Protein AF-A0AAD9RTM9-F1 (afdb_monomer)

pLDDT: mean 71.75, std 17.84, range [44.44, 97.25]

Sequence (217 aa):
MSTKNDDDEDGKDNDDGDGKDDVVEDDKNDNNLEDKTNDDEEDKNHEVEDDKHDDEVDVVEEAQKVDENENFVYNDMLARALVQLFPREERTLIHMWLEKLRKASVDNTEKLSNRNNYMWLLLSVLQNGSLVEPFDEAPPIDELPPICDIMPAQMIEEMIASPDRNLSHLDATSSDANVMDLKEPSSIGMPPRKFLDHQPRPVNGISCYFSVFSRPT

Radius of gyration: 30.75 Å; Cα contacts (8 Å, |Δi|>4): 76; chains: 1; bounding box: 88×83×69 Å

Foldseek 3Di:
DDDDDDDDDDDDDDDDDDDDDDDDDDDDDDDDDDDDDDDDDDDDDDDDDDDPDDPPPVVVVVVVLVVLVVLLVVLLVVLVVLLVLADPVLSVLSVLLSVLLVPQDSPDPQSSVQSSLVSLVSVVCSLVRHDDPPSVDHQDPDRHPRPCVRDPPVVSCVSVVPPPVSCPVVVVVPPDDDDDDDPDPPPPPDDPVCDVVPDDDDPDDDDDDDDDDDDDD

InterPro domains:
  IPR027831 Domain of unknown function DUF4485 [PF14846] (69-147)

Structure (mmCIF, N/CA/C/O backbone):
data_AF-A0AAD9RTM9-F1
#
_entry.id   AF-A0AAD9RTM9-F1
#
loop_
_atom_site.group_PDB
_atom_site.id
_atom_site.type_symbol
_atom_site.label_atom_id
_atom_site.label_alt_id
_atom_site.label_comp_id
_atom_site.label_asym_id
_atom_site.label_entity_id
_atom_site.label_seq_id
_atom_site.pdbx_PDB_ins_code
_atom_site.Cartn_x
_atom_site.Cartn_y
_atom_site.Cartn_z
_atom_site.occupancy
_atom_site.B_iso_or_equiv
_atom_site.auth_seq_id
_atom_site.auth_comp_id
_atom_site.auth_asym_id
_atom_site.auth_atom_id
_atom_site.pdbx_PDB_model_num
ATOM 1 N N . MET A 1 1 ? -46.049 17.295 22.511 1.00 52.72 1 MET A N 1
ATOM 2 C CA . MET A 1 1 ? -44.778 18.021 22.702 1.00 52.72 1 MET A CA 1
ATOM 3 C C . MET A 1 1 ? -44.028 17.843 21.383 1.00 52.72 1 MET A C 1
ATOM 5 O O . MET A 1 1 ? -43.468 16.779 21.196 1.00 52.72 1 MET A O 1
ATOM 9 N N . SER A 1 2 ? -44.276 18.612 20.311 1.00 52.97 2 SER A N 1
ATOM 10 C CA . SER A 1 2 ? -43.940 20.041 20.088 1.00 52.97 2 SER A CA 1
ATOM 11 C C . SER A 1 2 ? -42.581 20.358 20.703 1.00 52.97 2 SER A C 1
ATOM 13 O O . SER A 1 2 ? -42.487 20.312 21.922 1.00 52.97 2 SER A O 1
ATOM 15 N N . THR A 1 3 ? -41.524 20.554 19.914 1.00 57.03 3 THR A N 1
ATOM 16 C CA . THR A 1 3 ? -41.284 21.807 19.174 1.00 57.03 3 THR A CA 1
ATOM 17 C C . THR A 1 3 ? -40.648 21.623 17.786 1.00 57.03 3 THR A C 1
ATOM 19 O O . THR A 1 3 ? -39.674 20.895 17.626 1.00 57.03 3 THR A O 1
ATOM 22 N N . LYS A 1 4 ? -41.221 22.345 16.813 1.00 58.62 4 LYS A N 1
ATOM 23 C CA . LYS A 1 4 ? -40.599 22.834 15.574 1.00 58.62 4 LYS A CA 1
ATOM 24 C C . LYS A 1 4 ? -39.542 23.888 15.908 1.00 58.62 4 LYS A C 1
ATOM 26 O O . LYS A 1 4 ? -39.814 24.683 16.802 1.00 58.62 4 LYS A O 1
ATOM 31 N N . ASN A 1 5 ? -38.461 23.937 15.135 1.00 60.84 5 ASN A N 1
ATOM 32 C CA . ASN A 1 5 ? -37.704 25.159 14.870 1.00 60.84 5 ASN A CA 1
ATOM 33 C C . ASN A 1 5 ? -37.587 25.278 13.345 1.00 60.84 5 ASN A C 1
ATOM 35 O O . ASN A 1 5 ? -36.926 24.453 12.715 1.00 60.84 5 ASN A O 1
ATOM 39 N N . ASP A 1 6 ? -38.331 26.237 12.807 1.00 67.62 6 ASP A N 1
ATOM 40 C CA . ASP A 1 6 ? -38.118 26.876 11.509 1.00 67.62 6 ASP A CA 1
ATOM 41 C C . ASP A 1 6 ? -37.221 28.123 11.754 1.00 67.62 6 ASP A C 1
ATOM 43 O O . ASP A 1 6 ? -36.935 28.432 12.916 1.00 67.62 6 ASP A O 1
ATOM 47 N N . ASP A 1 7 ? -36.845 28.819 10.674 1.00 62.53 7 ASP A N 1
ATOM 48 C CA . ASP A 1 7 ? -36.171 30.136 10.590 1.00 62.53 7 ASP A CA 1
ATOM 49 C C . ASP A 1 7 ? -34.632 30.086 10.496 1.00 62.53 7 ASP A C 1
ATOM 51 O O . ASP A 1 7 ? -33.967 29.397 11.267 1.00 62.53 7 ASP A O 1
ATOM 55 N N . ASP A 1 8 ? -33.941 30.871 9.673 1.00 57.91 8 ASP A N 1
ATOM 56 C CA . ASP A 1 8 ? -34.162 31.583 8.401 1.00 57.91 8 ASP A CA 1
ATOM 57 C C . ASP A 1 8 ? -32.796 32.263 8.097 1.00 57.91 8 ASP A C 1
ATOM 59 O O . ASP A 1 8 ? -31.881 32.219 8.922 1.00 57.91 8 ASP A O 1
ATOM 63 N N . GLU A 1 9 ? -32.709 32.944 6.953 1.00 55.41 9 GLU A N 1
ATOM 64 C CA . GLU A 1 9 ? -31.755 34.018 6.597 1.00 55.41 9 GLU A CA 1
ATOM 65 C C . GLU A 1 9 ? -30.513 33.688 5.736 1.00 55.41 9 GLU A C 1
ATOM 67 O O . GLU A 1 9 ? -29.520 33.105 6.166 1.00 55.41 9 GLU A O 1
ATOM 72 N N . ASP A 1 10 ? -30.627 34.189 4.495 1.00 54.25 10 ASP A N 1
ATOM 73 C CA . ASP A 1 10 ? -29.738 35.138 3.805 1.00 54.25 10 ASP A CA 1
ATOM 74 C C . ASP A 1 10 ? -28.281 34.714 3.536 1.00 54.25 10 ASP A C 1
ATOM 76 O O . ASP A 1 10 ? -27.472 34.475 4.421 1.00 54.25 10 ASP A O 1
ATOM 80 N N . GLY A 1 11 ? -27.826 34.626 2.286 1.00 50.81 11 GLY A N 1
ATOM 81 C CA . GLY A 1 11 ? -27.933 35.668 1.269 1.00 50.81 11 GLY A CA 1
ATOM 82 C C . GLY A 1 11 ? -26.616 36.447 1.223 1.00 50.81 11 GLY A C 1
ATOM 83 O O . GLY A 1 11 ? -26.346 37.249 2.114 1.00 50.81 11 GLY A O 1
ATOM 84 N N . LYS A 1 12 ? -25.793 36.210 0.192 1.00 59.91 12 LYS A N 1
ATOM 85 C CA . LYS A 1 12 ? -24.831 37.192 -0.334 1.00 59.91 12 LYS A CA 1
ATOM 86 C C . LYS A 1 12 ? -24.251 36.750 -1.674 1.00 59.91 12 LYS A C 1
ATOM 88 O O . LYS A 1 12 ? -23.447 35.827 -1.755 1.00 59.91 12 LYS A O 1
ATOM 93 N N . ASP A 1 13 ? -24.708 37.478 -2.681 1.00 60.16 13 ASP A N 1
ATOM 94 C CA . ASP A 1 13 ? -24.099 37.689 -3.985 1.00 60.16 13 ASP A CA 1
ATOM 95 C C . ASP A 1 13 ? -22.711 38.358 -3.879 1.00 60.16 13 ASP A C 1
ATOM 97 O O . ASP A 1 13 ? -22.281 38.770 -2.793 1.00 60.16 13 ASP A O 1
ATOM 101 N N . ASN A 1 14 ? -22.115 38.563 -5.060 1.00 50.91 14 ASN A N 1
ATOM 102 C CA . ASN A 1 14 ? -20.870 39.259 -5.428 1.00 50.91 14 ASN A CA 1
ATOM 103 C C . ASN A 1 14 ? -19.698 38.276 -5.649 1.00 50.91 14 ASN A C 1
ATOM 105 O O . ASN A 1 14 ? -19.463 37.393 -4.835 1.00 50.91 14 ASN A O 1
ATOM 109 N N . ASP A 1 15 ? -18.903 38.357 -6.711 1.00 58.69 15 ASP A N 1
ATOM 110 C CA . ASP A 1 15 ? -18.591 39.517 -7.542 1.00 58.69 15 ASP A CA 1
ATOM 111 C C . ASP A 1 15 ? -17.976 39.050 -8.872 1.00 58.69 15 ASP A C 1
ATOM 113 O O . ASP A 1 15 ? -17.207 38.084 -8.907 1.00 58.69 15 ASP A O 1
ATOM 117 N N . ASP A 1 16 ? -18.323 39.752 -9.946 1.00 54.06 16 ASP A N 1
ATOM 118 C CA . ASP A 1 16 ? -17.807 39.579 -11.299 1.00 54.06 16 ASP A CA 1
ATOM 119 C C . ASP A 1 16 ? -16.416 40.222 -11.412 1.00 54.06 16 ASP A C 1
ATOM 121 O O . ASP A 1 16 ? -16.264 41.438 -11.303 1.00 54.06 16 ASP A O 1
ATOM 125 N N . GLY A 1 17 ? -15.390 39.415 -11.683 1.00 53.66 17 GLY A N 1
ATOM 126 C CA . GLY A 1 17 ? -14.035 39.883 -11.980 1.00 53.66 17 GLY A CA 1
ATOM 127 C C . GLY A 1 17 ? -13.668 39.685 -13.447 1.00 53.66 17 GLY A C 1
ATOM 128 O O . GLY A 1 17 ? -12.884 38.794 -13.763 1.00 53.66 17 GLY A O 1
ATOM 129 N N . ASP A 1 18 ? -14.243 40.506 -14.330 1.00 53.16 18 ASP A N 1
ATOM 130 C CA . ASP A 1 18 ? -13.788 40.710 -15.712 1.00 53.16 18 ASP A CA 1
ATOM 131 C C . ASP A 1 18 ? -12.449 41.472 -15.685 1.00 53.16 18 ASP A C 1
ATOM 133 O O . ASP A 1 18 ? -12.344 42.556 -15.109 1.00 53.16 18 ASP A O 1
ATOM 137 N N . GLY A 1 19 ? -11.416 40.888 -16.287 1.00 54.28 19 GLY A N 1
ATOM 138 C CA . GLY A 1 19 ? -10.064 41.436 -16.355 1.00 54.28 19 GLY A CA 1
ATOM 139 C C . GLY A 1 19 ? -9.440 41.077 -17.693 1.00 54.28 19 GLY A C 1
ATOM 140 O O . GLY A 1 19 ? -8.779 40.048 -17.827 1.00 54.28 19 GLY A O 1
ATOM 141 N N . LYS A 1 20 ? -9.729 41.918 -18.683 1.00 53.28 20 LYS A N 1
ATOM 142 C CA . LYS A 1 20 ? -9.126 41.936 -20.015 1.00 53.28 20 LYS A CA 1
ATOM 143 C C . LYS A 1 20 ? -7.721 42.552 -19.987 1.00 53.28 20 LYS A C 1
ATOM 145 O O . LYS A 1 20 ? -7.331 43.154 -18.988 1.00 53.28 20 LYS A O 1
ATOM 150 N N . ASP A 1 21 ? -7.095 42.489 -21.166 1.00 46.50 21 ASP A N 1
ATOM 151 C CA . ASP A 1 21 ? -6.025 43.366 -21.665 1.00 46.50 21 ASP A CA 1
ATOM 152 C C . ASP A 1 21 ? -4.611 42.913 -21.228 1.00 46.50 21 ASP A C 1
ATOM 154 O O . ASP A 1 21 ? -4.381 42.567 -20.078 1.00 46.50 21 ASP A O 1
ATOM 158 N N . ASP A 1 22 ? -3.572 42.837 -22.060 1.00 45.81 22 ASP A N 1
ATOM 159 C CA . ASP A 1 22 ? -3.324 43.299 -23.423 1.00 45.81 22 ASP A CA 1
ATOM 160 C C . ASP A 1 22 ? -1.990 42.662 -23.902 1.00 45.81 22 ASP A C 1
ATOM 162 O O . ASP A 1 22 ? -1.126 42.338 -23.090 1.00 45.81 22 ASP A O 1
ATOM 166 N N . VAL A 1 23 ? -1.875 42.462 -25.223 1.00 51.28 23 VAL A N 1
ATOM 167 C CA . VAL A 1 23 ? -0.770 42.828 -26.154 1.00 51.28 23 VAL A CA 1
ATOM 168 C C . VAL A 1 23 ? 0.678 42.877 -25.605 1.00 51.28 23 VAL A C 1
ATOM 170 O O . VAL A 1 23 ? 0.949 43.508 -24.593 1.00 51.28 23 VAL A O 1
ATOM 173 N N . VAL A 1 24 ? 1.660 42.227 -26.254 1.00 54.75 24 VAL A N 1
ATOM 174 C CA . VAL A 1 24 ? 2.725 42.800 -27.139 1.00 54.75 24 VAL A CA 1
ATOM 175 C C . VAL A 1 24 ? 3.603 41.598 -27.567 1.00 54.75 24 VAL A C 1
ATOM 177 O O . VAL A 1 24 ? 4.018 40.827 -26.706 1.00 54.75 24 VAL A O 1
ATOM 180 N N . GLU A 1 25 ? 3.623 41.182 -28.837 1.00 49.31 25 GLU A N 1
ATOM 181 C CA . GLU A 1 25 ? 4.541 41.562 -29.941 1.00 49.31 25 GLU A CA 1
ATOM 182 C C . GLU A 1 25 ? 6.048 41.279 -29.740 1.00 49.31 25 GLU A C 1
ATOM 184 O O . GLU A 1 25 ? 6.657 41.707 -28.768 1.00 49.31 25 GLU A O 1
ATOM 189 N N . ASP A 1 26 ? 6.592 40.594 -30.759 1.00 46.88 26 ASP A N 1
ATOM 190 C CA . ASP A 1 26 ? 7.957 40.618 -31.305 1.00 46.88 26 ASP A CA 1
ATOM 191 C C . ASP A 1 26 ? 9.166 40.241 -30.421 1.00 46.88 26 ASP A C 1
ATOM 193 O O . ASP A 1 26 ? 9.499 40.900 -29.447 1.00 46.88 26 ASP A O 1
ATOM 197 N N . ASP A 1 27 ? 9.954 39.243 -30.847 1.00 54.06 27 ASP A N 1
ATOM 198 C CA . ASP A 1 27 ? 11.063 39.566 -31.752 1.00 54.06 27 ASP A CA 1
ATOM 199 C C . ASP A 1 27 ? 11.762 38.337 -32.353 1.00 54.06 27 ASP A C 1
ATOM 201 O O . ASP A 1 27 ? 11.864 37.253 -31.776 1.00 54.06 27 ASP A O 1
ATOM 205 N N . LYS A 1 28 ? 12.253 38.563 -33.566 1.00 54.88 28 LYS A N 1
ATOM 206 C CA . LYS A 1 28 ? 13.072 37.668 -34.382 1.00 54.88 28 LYS A CA 1
ATOM 207 C C . LYS A 1 28 ? 14.466 37.527 -33.770 1.00 54.88 28 LYS A C 1
ATOM 209 O O . LYS A 1 28 ? 15.017 38.513 -33.292 1.00 54.88 28 LYS A O 1
ATOM 214 N N . ASN A 1 29 ? 15.124 36.385 -33.974 1.00 49.16 29 ASN A N 1
ATOM 215 C CA . ASN A 1 29 ? 16.527 36.460 -34.380 1.00 49.16 29 ASN A CA 1
ATOM 216 C C . ASN A 1 29 ? 16.944 35.271 -35.249 1.00 49.16 29 ASN A C 1
ATOM 218 O O . ASN A 1 29 ? 16.977 34.123 -34.808 1.00 49.16 29 ASN A O 1
ATOM 222 N N . ASP A 1 30 ? 17.263 35.610 -36.493 1.00 50.16 30 ASP A N 1
ATOM 223 C CA . ASP A 1 30 ? 17.915 34.776 -37.487 1.00 50.16 30 ASP A CA 1
ATOM 224 C C . ASP A 1 30 ? 19.432 34.678 -37.227 1.00 50.16 30 ASP A C 1
ATOM 226 O O . ASP A 1 30 ? 20.042 35.583 -36.660 1.00 50.16 30 ASP A O 1
ATOM 230 N N . ASN A 1 31 ? 20.028 33.638 -37.820 1.00 44.91 31 ASN A N 1
ATOM 231 C CA . ASN A 1 31 ? 21.425 33.525 -38.260 1.00 44.91 31 ASN A CA 1
ATOM 232 C C . ASN A 1 31 ? 22.523 33.412 -37.181 1.00 44.91 31 ASN A C 1
ATOM 234 O O . ASN A 1 31 ? 22.846 34.375 -36.496 1.00 44.91 31 ASN A O 1
ATOM 238 N N . ASN A 1 32 ? 23.290 32.314 -37.213 1.00 45.88 32 ASN A N 1
ATOM 239 C CA . ASN A 1 32 ? 24.560 32.400 -37.939 1.00 45.88 32 ASN A CA 1
ATOM 240 C C . ASN A 1 32 ? 25.117 31.038 -38.385 1.00 45.88 32 ASN A C 1
ATOM 242 O O . ASN A 1 32 ? 25.071 30.037 -37.676 1.00 45.88 32 ASN A O 1
ATOM 246 N N . LEU A 1 33 ? 25.641 31.097 -39.600 1.00 57.34 33 LEU A N 1
ATOM 247 C CA . LEU A 1 33 ? 26.339 30.121 -40.419 1.00 57.34 33 LEU A CA 1
ATOM 248 C C . LEU A 1 33 ? 27.845 30.184 -40.099 1.00 57.34 33 LEU A C 1
ATOM 250 O O . LEU A 1 33 ? 28.326 31.277 -39.825 1.00 57.34 33 LEU A O 1
ATOM 254 N N . GLU A 1 34 ? 28.551 29.049 -40.163 1.00 55.03 34 GLU A N 1
ATOM 255 C CA . GLU A 1 34 ? 29.989 28.849 -40.495 1.00 55.03 34 GLU A CA 1
ATOM 256 C C . GLU A 1 34 ? 30.345 27.406 -40.065 1.00 55.03 34 GLU A C 1
ATOM 258 O O . GLU A 1 34 ? 30.411 27.098 -38.881 1.00 55.03 34 GLU A O 1
ATOM 263 N N . ASP A 1 35 ? 30.303 26.398 -40.942 1.00 49.38 35 ASP A N 1
ATOM 264 C CA . ASP A 1 35 ? 31.346 26.018 -41.914 1.00 49.38 35 ASP A CA 1
ATOM 265 C C . ASP A 1 35 ? 32.771 26.109 -41.354 1.00 49.38 35 ASP A C 1
ATOM 267 O O . ASP A 1 35 ? 33.314 27.208 -41.317 1.00 49.38 35 ASP A O 1
ATOM 271 N N . LYS A 1 36 ? 33.362 24.962 -40.969 1.00 55.28 36 LYS A N 1
ATOM 272 C CA . LYS A 1 36 ? 34.750 24.581 -41.303 1.00 55.28 36 LYS A CA 1
ATOM 273 C C . LYS A 1 36 ? 34.910 23.059 -41.321 1.00 55.28 36 LYS A C 1
ATOM 275 O O . LYS A 1 36 ? 34.844 22.387 -40.295 1.00 55.28 36 LYS A O 1
ATOM 280 N N . THR A 1 37 ? 35.157 22.573 -42.529 1.00 51.19 37 THR A N 1
ATOM 281 C CA . THR A 1 37 ? 35.935 21.388 -42.903 1.00 51.19 37 THR A CA 1
ATOM 282 C C . THR A 1 37 ? 37.110 21.090 -41.968 1.00 51.19 37 THR A C 1
ATOM 284 O O . THR A 1 37 ? 37.813 22.019 -41.572 1.00 51.19 37 THR A O 1
ATOM 287 N N . ASN A 1 38 ? 37.386 19.807 -41.734 1.00 50.06 38 ASN A N 1
ATOM 288 C CA . ASN A 1 38 ? 38.721 19.234 -41.908 1.00 50.06 38 ASN A CA 1
ATOM 289 C C . ASN A 1 38 ? 38.597 17.715 -42.052 1.00 50.06 38 ASN A C 1
ATOM 291 O O . ASN A 1 38 ? 38.157 17.019 -41.137 1.00 50.06 38 ASN A O 1
ATOM 295 N N . ASP A 1 39 ? 38.967 17.265 -43.245 1.00 48.22 39 ASP A N 1
ATOM 296 C CA . ASP A 1 39 ? 39.443 15.925 -43.539 1.00 48.22 39 ASP A CA 1
ATOM 297 C C . ASP A 1 39 ? 40.615 15.580 -42.609 1.00 48.22 39 ASP A C 1
ATOM 299 O O . ASP A 1 39 ? 41.467 16.432 -42.368 1.00 48.22 39 ASP A O 1
ATOM 303 N N . ASP A 1 40 ? 40.670 14.345 -42.115 1.00 54.91 40 ASP A N 1
ATOM 304 C CA . ASP A 1 40 ? 41.919 13.586 -42.119 1.00 54.91 40 ASP A CA 1
ATOM 305 C C . ASP A 1 40 ? 41.629 12.084 -42.018 1.00 54.91 40 ASP A C 1
ATOM 307 O O . ASP A 1 40 ? 40.758 11.609 -41.286 1.00 54.91 40 ASP A O 1
ATOM 311 N N . GLU A 1 41 ? 42.353 11.389 -42.880 1.00 49.62 41 GLU A N 1
ATOM 312 C CA . GLU A 1 41 ? 42.283 9.994 -43.272 1.00 49.62 41 GLU A CA 1
ATOM 313 C C . GLU A 1 41 ? 42.795 9.006 -42.209 1.00 49.62 41 GLU A C 1
ATOM 315 O O . GLU A 1 41 ? 43.645 9.323 -41.385 1.00 49.62 41 GLU A O 1
ATOM 320 N N . GLU A 1 42 ? 42.308 7.769 -42.364 1.00 50.00 42 GLU A N 1
ATOM 321 C CA . GLU A 1 42 ? 42.997 6.496 -42.108 1.00 50.00 42 GLU A CA 1
ATOM 322 C C . GLU A 1 42 ? 43.492 6.183 -40.681 1.00 50.00 42 GLU A C 1
ATOM 324 O O . GLU A 1 42 ? 44.542 6.630 -40.242 1.00 50.00 42 GLU A O 1
ATOM 329 N N . ASP A 1 43 ? 42.864 5.183 -40.048 1.00 49.94 43 ASP A N 1
ATOM 330 C CA . ASP A 1 43 ? 43.558 3.893 -40.000 1.00 49.94 43 ASP A CA 1
ATOM 331 C C . ASP A 1 43 ? 42.603 2.701 -39.847 1.00 49.94 43 ASP A C 1
ATOM 333 O O . ASP A 1 43 ? 41.675 2.680 -39.036 1.00 49.94 43 ASP A O 1
ATOM 337 N N . LYS A 1 44 ? 42.850 1.691 -40.680 1.00 53.09 44 LYS A N 1
ATOM 338 C CA . LYS A 1 44 ? 42.178 0.394 -40.671 1.00 53.09 44 LYS A CA 1
ATOM 339 C C . LYS A 1 44 ? 42.760 -0.438 -39.538 1.00 53.09 44 LYS A C 1
ATOM 341 O O . LYS A 1 44 ? 43.926 -0.797 -39.613 1.00 53.09 44 LYS A O 1
ATOM 346 N N . ASN A 1 45 ? 41.926 -0.892 -38.609 1.00 48.00 45 ASN A N 1
ATOM 347 C CA . ASN A 1 45 ? 42.139 -2.187 -37.970 1.00 48.00 45 ASN A CA 1
ATOM 348 C C . ASN A 1 45 ? 40.821 -2.953 -37.934 1.00 48.00 45 ASN A C 1
ATOM 350 O O . ASN A 1 45 ? 39.894 -2.654 -37.189 1.00 48.00 45 ASN A O 1
ATOM 354 N N . HIS A 1 46 ? 40.763 -3.917 -38.844 1.00 51.91 46 HIS A N 1
ATOM 355 C CA . HIS A 1 46 ? 39.780 -4.975 -38.919 1.00 51.91 46 HIS A CA 1
ATOM 356 C C . HIS A 1 46 ? 40.260 -6.098 -37.997 1.00 51.91 46 HIS A C 1
ATOM 358 O O . HIS A 1 46 ? 41.102 -6.897 -38.399 1.00 51.91 46 HIS A O 1
ATOM 364 N N . GLU A 1 47 ? 39.735 -6.140 -36.776 1.00 51.09 47 GLU A N 1
ATOM 365 C CA . GLU A 1 47 ? 39.646 -7.370 -35.991 1.00 51.09 47 GLU A CA 1
ATOM 366 C C . GLU A 1 47 ? 38.159 -7.675 -35.805 1.00 51.09 47 GLU A C 1
ATOM 368 O O . GLU A 1 47 ? 37.399 -6.912 -35.214 1.00 51.09 47 GLU A O 1
ATOM 373 N N . VAL A 1 48 ? 37.752 -8.759 -36.456 1.00 5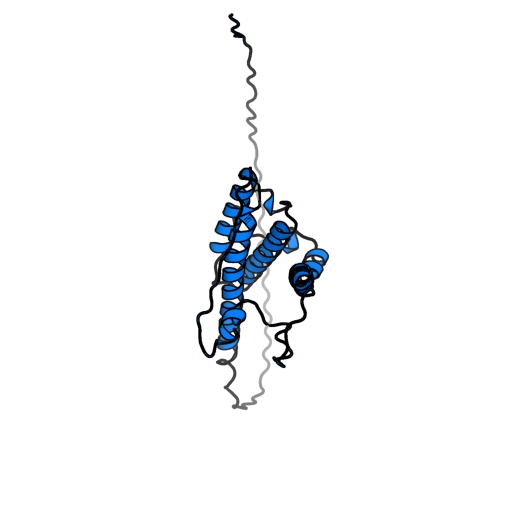3.75 48 VAL A N 1
ATOM 374 C CA . VAL A 1 48 ? 36.486 -9.464 -36.267 1.00 53.75 48 VAL A CA 1
ATOM 375 C C . VAL A 1 48 ? 36.717 -10.487 -35.153 1.00 53.75 48 VAL A C 1
ATOM 377 O O . VAL A 1 48 ? 37.835 -10.984 -35.034 1.00 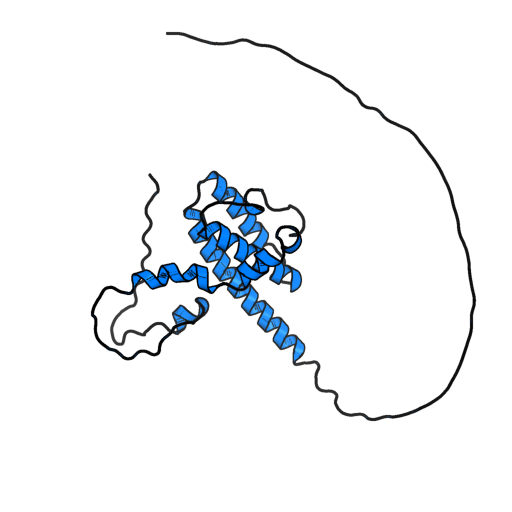53.75 48 VAL A O 1
ATOM 380 N N . GLU A 1 49 ? 35.633 -10.837 -34.450 1.00 53.06 49 GLU A N 1
ATOM 381 C CA . GLU A 1 49 ? 35.507 -11.787 -33.323 1.00 53.06 49 GLU A CA 1
ATOM 382 C C . GLU A 1 49 ? 35.675 -11.064 -31.968 1.00 53.06 49 GLU A C 1
ATOM 384 O O . GLU A 1 49 ? 36.752 -10.599 -31.631 1.00 53.06 49 GLU A O 1
ATOM 389 N N . ASP A 1 50 ? 34.621 -10.772 -31.197 1.00 46.81 50 ASP A N 1
ATOM 390 C CA . ASP A 1 50 ? 33.562 -11.672 -30.730 1.00 46.81 50 ASP A CA 1
ATOM 391 C C . ASP A 1 50 ? 32.167 -11.011 -30.716 1.00 46.81 50 ASP A C 1
ATOM 393 O O . ASP A 1 50 ? 31.888 -10.107 -29.931 1.00 46.81 50 ASP A O 1
ATOM 397 N N . ASP A 1 51 ? 31.265 -11.523 -31.555 1.00 52.72 51 ASP A N 1
ATOM 398 C CA . ASP A 1 51 ? 29.841 -11.166 -31.607 1.00 52.72 51 ASP A CA 1
ATOM 399 C C . ASP A 1 51 ? 29.022 -12.254 -30.890 1.00 52.72 51 ASP A C 1
ATOM 401 O O . ASP A 1 51 ? 28.499 -13.189 -31.501 1.00 52.72 51 ASP A O 1
ATOM 405 N N . LYS A 1 52 ? 29.035 -12.210 -29.554 1.00 55.44 52 LYS A N 1
ATOM 406 C CA . LYS A 1 52 ? 28.206 -13.047 -28.672 1.00 55.44 52 LYS A CA 1
ATOM 407 C C . LYS A 1 52 ? 28.070 -12.371 -27.311 1.00 55.44 52 LYS A C 1
ATOM 409 O O . LYS A 1 52 ? 28.745 -12.813 -26.390 1.00 55.44 52 LYS A O 1
ATOM 414 N N . HIS A 1 53 ? 27.240 -11.342 -27.146 1.00 48.34 53 HIS A N 1
ATOM 415 C CA . HIS A 1 53 ? 26.822 -10.915 -25.793 1.00 48.34 53 HIS A CA 1
ATOM 416 C C . HIS A 1 53 ? 25.443 -10.234 -25.694 1.00 48.34 53 HIS A C 1
ATOM 418 O O . HIS A 1 53 ? 25.102 -9.754 -24.618 1.00 48.34 53 HIS A O 1
ATOM 424 N N . ASP A 1 54 ? 24.613 -10.251 -26.743 1.00 49.12 54 ASP A N 1
ATOM 425 C CA . ASP A 1 54 ? 23.352 -9.487 -26.720 1.00 49.12 54 ASP A CA 1
ATOM 426 C C . ASP A 1 54 ? 22.114 -10.296 -26.279 1.00 49.12 54 ASP A C 1
ATOM 428 O O . ASP A 1 54 ? 21.112 -9.707 -25.892 1.00 49.12 54 ASP A O 1
ATOM 432 N N . ASP A 1 55 ? 22.177 -11.634 -26.235 1.00 50.62 55 ASP A N 1
ATOM 433 C CA . ASP A 1 55 ? 21.017 -12.470 -25.858 1.00 50.62 55 ASP A CA 1
ATOM 434 C C . ASP A 1 55 ? 20.866 -12.705 -24.336 1.00 50.62 55 ASP A C 1
ATOM 436 O O . ASP A 1 55 ? 19.843 -13.223 -23.888 1.00 50.62 55 ASP A O 1
ATOM 440 N N . GLU A 1 56 ? 21.868 -12.374 -23.512 1.00 51.81 56 GLU A N 1
ATOM 441 C CA . GLU A 1 56 ? 21.850 -12.698 -22.071 1.00 51.81 56 GLU A CA 1
ATOM 442 C C . GLU A 1 56 ? 21.256 -11.570 -21.205 1.00 51.81 56 GLU A C 1
ATOM 444 O O . GLU A 1 56 ? 20.749 -11.831 -20.114 1.00 51.81 56 GLU A O 1
ATOM 449 N N . VAL A 1 57 ? 21.250 -10.326 -21.694 1.00 53.72 57 VAL A N 1
ATOM 450 C CA . VAL A 1 57 ? 20.777 -9.157 -20.928 1.00 53.72 57 VAL A CA 1
ATOM 451 C C . VAL A 1 57 ? 19.244 -9.115 -20.839 1.00 53.72 57 VAL A C 1
ATOM 453 O O . VAL A 1 57 ? 18.702 -8.859 -19.763 1.00 53.72 57 VAL A O 1
ATOM 456 N N . ASP A 1 58 ? 18.541 -9.468 -21.920 1.00 56.66 58 ASP A N 1
ATOM 457 C CA . ASP A 1 58 ? 17.068 -9.457 -21.977 1.00 56.66 58 ASP A CA 1
ATOM 458 C C . ASP A 1 58 ? 16.430 -10.497 -21.036 1.00 56.66 58 ASP A C 1
ATOM 460 O O . ASP A 1 58 ? 15.383 -10.265 -20.427 1.00 56.66 58 ASP A O 1
ATOM 464 N N . VAL A 1 59 ? 17.081 -11.651 -20.858 1.00 62.41 59 VAL A N 1
ATOM 465 C CA . VAL A 1 59 ? 16.555 -12.742 -20.019 1.00 62.41 59 VAL A CA 1
ATOM 466 C C . VAL A 1 59 ? 16.604 -12.381 -18.529 1.00 62.41 59 VAL A C 1
ATOM 468 O O . VAL A 1 59 ? 15.735 -12.799 -17.759 1.00 62.41 59 VAL A O 1
ATOM 471 N N . VAL A 1 60 ? 17.603 -11.599 -18.110 1.00 61.75 60 VAL A N 1
ATOM 472 C CA . VAL A 1 60 ? 17.772 -11.192 -16.707 1.00 61.75 60 VAL A CA 1
ATOM 473 C C . VAL A 1 60 ? 16.768 -10.102 -16.323 1.00 61.75 60 VAL A C 1
ATOM 475 O O . VAL A 1 60 ? 16.197 -10.165 -15.232 1.00 61.75 60 VAL A O 1
ATOM 478 N N . GLU A 1 61 ? 16.494 -9.147 -17.216 1.00 62.81 61 GLU A N 1
ATOM 479 C CA . GLU A 1 61 ? 15.536 -8.066 -16.952 1.00 62.81 61 GLU A CA 1
ATOM 480 C C . GLU A 1 61 ? 14.090 -8.586 -16.850 1.00 62.81 61 GLU A C 1
ATOM 482 O O . GLU A 1 61 ? 13.355 -8.223 -15.928 1.00 62.81 61 GLU A O 1
ATOM 487 N N . GLU A 1 62 ? 13.690 -9.498 -17.741 1.00 61.66 62 GLU A N 1
ATOM 488 C CA . GLU A 1 62 ? 12.375 -10.153 -17.690 1.00 61.66 62 GLU A CA 1
ATOM 489 C C . GLU A 1 62 ? 12.180 -10.954 -16.392 1.00 61.66 62 GLU A C 1
ATOM 491 O O . GLU A 1 62 ? 11.139 -10.853 -15.739 1.00 61.66 62 GLU A O 1
ATOM 496 N N . ALA A 1 63 ? 13.195 -11.705 -15.953 1.00 62.78 63 ALA A N 1
ATOM 497 C CA . ALA A 1 63 ? 13.121 -12.473 -14.709 1.00 62.78 63 ALA A CA 1
ATOM 498 C C . ALA A 1 63 ? 12.983 -11.575 -13.465 1.00 62.78 63 ALA A C 1
ATOM 500 O O . ALA A 1 63 ? 12.248 -11.918 -12.534 1.00 62.78 63 ALA A O 1
ATOM 501 N N . GLN A 1 64 ? 13.648 -10.414 -13.452 1.00 65.25 64 GLN A N 1
ATOM 502 C CA . GLN A 1 64 ? 13.530 -9.447 -12.361 1.00 65.25 64 GLN A CA 1
ATOM 503 C C . GLN A 1 64 ? 12.127 -8.822 -12.304 1.00 65.25 64 GLN A C 1
ATOM 505 O O . GLN A 1 64 ? 11.534 -8.749 -11.226 1.00 65.25 64 GLN A O 1
ATOM 510 N N . LYS A 1 65 ? 11.548 -8.454 -13.457 1.00 66.56 65 LYS A N 1
ATOM 511 C CA . LYS A 1 65 ? 10.161 -7.955 -13.542 1.00 66.56 65 LYS A CA 1
ATOM 512 C C . LYS A 1 65 ? 9.151 -8.970 -13.003 1.00 66.56 65 LYS A C 1
ATOM 514 O O . LYS A 1 65 ? 8.195 -8.588 -12.323 1.00 66.56 65 LYS A O 1
ATOM 519 N N . VAL A 1 66 ? 9.362 -10.260 -13.275 1.00 71.44 66 VAL A N 1
ATOM 520 C CA . VAL A 1 66 ? 8.503 -11.341 -12.767 1.00 71.44 66 VAL A CA 1
ATOM 521 C C . VAL A 1 66 ? 8.562 -11.431 -11.237 1.00 71.44 66 VAL A C 1
ATOM 523 O O . VAL A 1 66 ? 7.504 -11.405 -10.606 1.00 71.44 66 VAL A O 1
ATOM 526 N N . ASP A 1 67 ? 9.753 -11.463 -10.626 1.00 76.31 67 ASP A N 1
ATOM 527 C CA . ASP A 1 67 ? 9.895 -11.551 -9.157 1.00 76.31 67 ASP A CA 1
ATOM 528 C C . ASP A 1 67 ? 9.314 -10.306 -8.457 1.00 76.31 67 ASP A C 1
ATOM 530 O O . ASP A 1 67 ? 8.595 -10.411 -7.459 1.00 76.31 67 ASP A O 1
ATOM 534 N N . GLU A 1 68 ? 9.534 -9.116 -9.022 1.00 77.75 68 GLU A N 1
ATOM 535 C CA . GLU A 1 68 ? 8.979 -7.863 -8.506 1.00 77.75 68 GLU A CA 1
ATOM 536 C C . GLU A 1 68 ? 7.445 -7.808 -8.598 1.00 77.75 68 GLU A C 1
ATOM 538 O O . GLU A 1 68 ? 6.781 -7.233 -7.726 1.00 77.75 68 GLU A O 1
ATOM 543 N N . ASN A 1 69 ? 6.854 -8.419 -9.626 1.00 86.62 69 ASN A N 1
ATOM 544 C CA . ASN A 1 69 ? 5.406 -8.495 -9.765 1.00 86.62 69 ASN A CA 1
ATOM 545 C C . ASN A 1 69 ? 4.776 -9.552 -8.846 1.00 86.62 69 ASN A C 1
ATOM 547 O O . ASN A 1 69 ? 3.724 -9.299 -8.259 1.00 86.62 69 ASN A O 1
ATOM 551 N N . GLU A 1 70 ? 5.414 -10.706 -8.659 1.00 85.25 70 GLU A N 1
ATOM 552 C CA . GLU A 1 70 ? 4.966 -11.701 -7.677 1.00 85.25 70 GLU A CA 1
ATOM 553 C C . GLU A 1 70 ? 4.980 -11.130 -6.256 1.00 85.25 70 GLU A C 1
ATOM 555 O O . GLU A 1 70 ? 4.019 -11.301 -5.497 1.00 85.25 70 GLU A O 1
ATOM 560 N N . ASN A 1 71 ? 6.036 -10.386 -5.915 1.00 85.75 71 ASN A N 1
ATOM 561 C CA . ASN A 1 71 ? 6.142 -9.708 -4.629 1.00 85.75 71 ASN A CA 1
ATOM 562 C C . ASN A 1 71 ? 5.011 -8.685 -4.434 1.00 85.75 71 ASN A C 1
ATOM 564 O O . ASN A 1 71 ? 4.399 -8.622 -3.367 1.00 85.75 71 ASN A O 1
ATOM 568 N N . PHE A 1 72 ? 4.672 -7.928 -5.482 1.00 91.25 72 PHE A N 1
ATOM 569 C CA . PHE A 1 72 ? 3.529 -7.017 -5.455 1.00 91.25 72 PHE A CA 1
ATOM 570 C C . PHE A 1 72 ? 2.209 -7.744 -5.179 1.00 91.25 72 PHE A C 1
ATOM 572 O O . PHE A 1 72 ? 1.444 -7.306 -4.323 1.00 91.25 72 PHE A O 1
ATOM 579 N N . VAL A 1 73 ? 1.939 -8.858 -5.867 1.00 91.25 73 VAL A N 1
ATOM 580 C CA . VAL A 1 73 ? 0.693 -9.626 -5.692 1.00 91.25 73 VAL A CA 1
ATOM 581 C C . VAL A 1 73 ? 0.568 -10.157 -4.264 1.00 91.25 73 VAL A C 1
ATOM 583 O O . VAL A 1 73 ? -0.501 -10.058 -3.657 1.00 91.25 73 VAL A O 1
ATOM 586 N N . TYR A 1 74 ? 1.660 -10.678 -3.701 1.00 90.44 74 TYR A N 1
ATOM 587 C CA . TYR A 1 74 ? 1.697 -11.103 -2.303 1.00 90.44 74 TYR A CA 1
ATOM 588 C C . TYR A 1 74 ? 1.397 -9.935 -1.347 1.00 90.44 74 TYR A C 1
ATOM 590 O O . TYR A 1 74 ? 0.551 -10.057 -0.456 1.00 90.44 74 TYR A O 1
ATOM 598 N N . ASN A 1 75 ? 2.037 -8.785 -1.564 1.00 92.19 75 ASN A N 1
ATOM 599 C CA . ASN A 1 75 ? 1.853 -7.599 -0.733 1.00 92.19 75 ASN A CA 1
ATOM 600 C C . ASN A 1 75 ? 0.442 -6.997 -0.856 1.00 92.19 75 ASN A C 1
ATOM 602 O O . ASN A 1 75 ? -0.126 -6.606 0.161 1.00 92.19 75 ASN A O 1
ATOM 606 N N . ASP A 1 76 ? -0.177 -7.001 -2.043 1.00 95.38 76 ASP A N 1
ATOM 607 C CA . ASP A 1 76 ? -1.583 -6.606 -2.241 1.00 95.38 76 ASP A CA 1
ATOM 608 C C . ASP A 1 76 ? -2.524 -7.511 -1.435 1.00 95.38 76 ASP A C 1
ATOM 610 O O . ASP A 1 76 ? -3.417 -7.029 -0.735 1.00 95.38 76 ASP A O 1
ATOM 614 N N . MET A 1 77 ? -2.305 -8.831 -1.463 1.00 93.88 77 MET A N 1
ATOM 615 C CA . MET A 1 77 ? -3.091 -9.768 -0.656 1.00 93.88 77 MET A CA 1
ATOM 616 C C . MET A 1 77 ? -2.949 -9.497 0.845 1.00 93.88 77 MET A C 1
ATOM 618 O O . MET A 1 77 ? -3.956 -9.472 1.560 1.00 93.88 77 MET A O 1
ATOM 622 N N . LEU A 1 78 ? -1.720 -9.275 1.318 1.00 92.81 78 LEU A N 1
ATOM 623 C CA . LEU A 1 78 ? -1.443 -8.956 2.716 1.00 92.81 78 LEU A CA 1
ATOM 624 C C . LEU A 1 78 ? -2.097 -7.630 3.127 1.00 92.81 78 LEU A C 1
ATOM 626 O O . LEU A 1 78 ? -2.792 -7.577 4.142 1.00 92.81 78 LEU A O 1
ATOM 630 N N . ALA A 1 79 ? -1.956 -6.585 2.311 1.00 95.94 79 ALA A N 1
ATOM 631 C CA . ALA A 1 79 ? -2.570 -5.286 2.551 1.00 95.94 79 ALA A CA 1
ATOM 632 C C . ALA A 1 79 ? -4.097 -5.408 2.655 1.00 95.94 79 ALA A C 1
ATOM 634 O O . ALA A 1 79 ? -4.692 -4.917 3.611 1.00 95.94 79 ALA A O 1
ATOM 635 N N . ARG A 1 80 ? -4.748 -6.150 1.748 1.00 95.50 80 ARG A N 1
ATOM 636 C CA . ARG A 1 80 ? -6.206 -6.385 1.791 1.00 95.50 80 ARG A CA 1
ATOM 637 C C . ARG A 1 80 ? -6.666 -7.103 3.061 1.00 95.50 80 ARG A C 1
ATOM 639 O O . ARG A 1 80 ? -7.792 -6.866 3.504 1.00 95.50 80 ARG A O 1
ATOM 646 N N . ALA A 1 81 ? -5.826 -7.959 3.643 1.00 93.94 81 ALA A N 1
ATOM 647 C CA . ALA A 1 81 ? -6.103 -8.584 4.933 1.00 93.94 81 ALA A CA 1
ATOM 648 C C . ALA A 1 81 ? -5.984 -7.572 6.088 1.00 93.94 81 ALA A C 1
ATOM 650 O O . ALA A 1 81 ? -6.882 -7.503 6.928 1.00 93.94 81 ALA A O 1
ATOM 651 N N . LEU A 1 82 ? -4.931 -6.746 6.094 1.00 92.88 82 LEU A N 1
ATOM 652 C CA . LEU A 1 82 ? -4.686 -5.728 7.125 1.00 92.88 82 LEU A CA 1
ATOM 653 C C . LEU A 1 82 ? -5.723 -4.594 7.109 1.00 92.88 82 LEU A C 1
ATOM 655 O O . LEU A 1 82 ? -6.142 -4.133 8.167 1.00 92.88 82 LEU A O 1
ATOM 659 N N . VAL A 1 83 ? -6.220 -4.201 5.932 1.00 96.19 83 VAL A N 1
ATOM 660 C CA . VAL A 1 83 ? -7.263 -3.167 5.764 1.00 96.19 83 VAL A CA 1
ATOM 661 C C . VAL A 1 83 ? -8.513 -3.451 6.599 1.00 96.19 83 VAL A C 1
ATOM 663 O O . VAL A 1 83 ? -9.189 -2.529 7.049 1.00 96.19 83 VAL A O 1
ATOM 666 N N . GLN A 1 84 ? -8.827 -4.720 6.871 1.00 93.25 84 GLN A N 1
ATOM 667 C CA . GLN A 1 84 ? -9.993 -5.077 7.686 1.00 93.25 84 GLN A CA 1
ATOM 668 C C . GLN A 1 84 ? -9.894 -4.616 9.147 1.00 93.25 84 GLN A C 1
ATOM 670 O O . GLN A 1 84 ? -10.914 -4.614 9.841 1.00 93.25 84 GLN A O 1
ATOM 675 N N . LEU A 1 85 ? -8.705 -4.216 9.602 1.00 92.81 85 LEU A N 1
ATOM 676 C CA . LEU A 1 85 ? -8.446 -3.714 10.951 1.00 92.81 85 LEU A CA 1
ATOM 677 C C . LEU A 1 85 ? -8.721 -2.207 11.097 1.00 92.81 85 LEU A C 1
ATOM 679 O O . LEU A 1 85 ? -8.852 -1.727 12.217 1.00 92.81 85 LEU A O 1
ATOM 683 N N . PHE A 1 86 ? -8.863 -1.475 9.989 1.00 94.31 86 PHE A N 1
ATOM 684 C CA . PHE A 1 86 ? -9.057 -0.021 9.978 1.00 94.31 86 PHE A CA 1
ATOM 685 C C . PHE A 1 86 ? -10.543 0.390 10.084 1.00 94.31 86 PHE A C 1
ATOM 687 O O . PHE A 1 86 ? -11.425 -0.434 9.808 1.00 94.31 86 PHE A O 1
ATOM 694 N N . PRO A 1 87 ? -10.875 1.643 10.450 1.00 95.06 87 PRO A N 1
ATOM 695 C CA . PRO A 1 87 ? -12.238 2.190 10.372 1.00 95.06 87 PRO A CA 1
ATOM 696 C C . PRO A 1 87 ? -12.795 2.214 8.940 1.00 95.06 87 PRO A C 1
ATOM 698 O O . PRO A 1 87 ? -12.048 2.188 7.964 1.00 95.06 87 PRO A O 1
ATOM 701 N N . ARG A 1 88 ? -14.125 2.246 8.778 1.00 93.31 88 ARG A N 1
ATOM 702 C CA . ARG A 1 88 ? -14.777 2.114 7.457 1.00 93.31 88 ARG A CA 1
ATOM 703 C C . ARG A 1 88 ? -14.423 3.266 6.511 1.00 93.31 88 ARG A C 1
ATOM 705 O O . ARG A 1 88 ? -14.331 3.064 5.299 1.00 93.31 88 ARG A O 1
ATOM 712 N N . GLU A 1 89 ? -14.250 4.449 7.073 1.00 93.00 89 GLU A N 1
ATOM 713 C CA . GLU A 1 89 ? -13.899 5.686 6.391 1.00 93.00 89 GLU A CA 1
ATOM 714 C C . GLU A 1 89 ? -12.518 5.533 5.735 1.00 93.00 89 GLU A C 1
ATOM 716 O O . GLU A 1 89 ? -12.389 5.648 4.517 1.00 93.00 89 GLU A O 1
ATOM 721 N N . GLU A 1 90 ? -11.524 5.118 6.523 1.00 96.00 90 GLU A N 1
ATOM 722 C CA . GLU A 1 90 ? -10.137 4.907 6.088 1.00 96.00 90 GLU A CA 1
ATOM 723 C C . GLU A 1 90 ? -9.992 3.727 5.117 1.00 96.00 90 GLU A C 1
ATOM 725 O O . GLU A 1 90 ? -9.249 3.812 4.138 1.00 96.00 90 GLU A O 1
ATOM 730 N N . ARG A 1 91 ? -10.768 2.645 5.298 1.00 96.75 91 ARG A N 1
ATOM 731 C CA . ARG A 1 91 ? -10.775 1.507 4.354 1.00 96.75 91 ARG A CA 1
ATOM 732 C C . ARG A 1 91 ? -11.054 1.937 2.922 1.00 96.75 91 ARG A C 1
ATOM 734 O O . ARG A 1 91 ? -10.514 1.342 1.993 1.00 96.75 91 ARG A O 1
ATOM 741 N N . THR A 1 92 ? -11.921 2.931 2.739 1.00 96.38 92 THR A N 1
ATOM 742 C CA . THR A 1 92 ? -12.295 3.402 1.402 1.00 96.38 92 THR A CA 1
ATOM 743 C C . THR A 1 92 ? -11.094 4.040 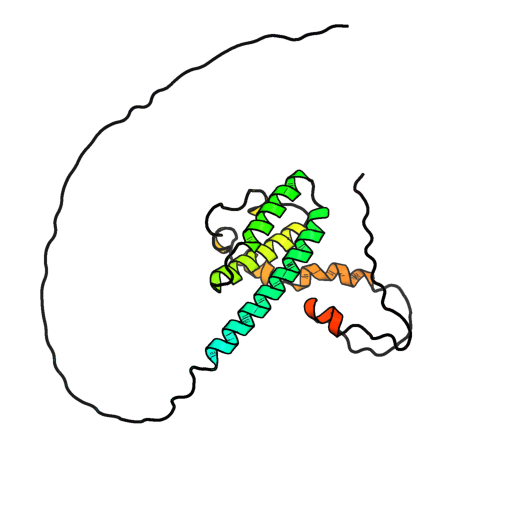0.707 1.00 96.38 92 THR A C 1
ATOM 745 O O . THR A 1 92 ? -10.812 3.689 -0.438 1.00 96.38 92 THR A O 1
ATOM 748 N N . LEU A 1 93 ? -10.341 4.885 1.417 1.00 96.56 93 LEU A N 1
ATOM 749 C CA . LEU A 1 93 ? -9.116 5.509 0.908 1.00 96.56 93 LEU A CA 1
ATOM 750 C C . LEU A 1 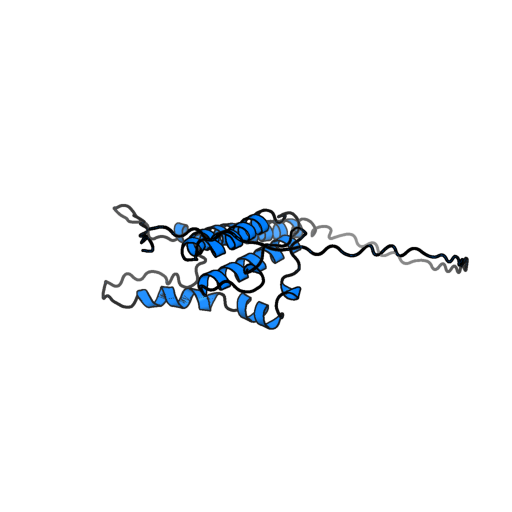93 ? -8.050 4.464 0.582 1.00 96.56 93 LEU A C 1
ATOM 752 O O . LEU A 1 93 ? -7.514 4.449 -0.526 1.00 96.56 93 LEU A O 1
ATOM 756 N N . ILE A 1 94 ? -7.814 3.517 1.492 1.00 97.25 94 ILE A N 1
ATOM 757 C CA . ILE A 1 94 ? -6.819 2.465 1.261 1.00 97.25 94 ILE A CA 1
ATOM 758 C C . ILE A 1 94 ? -7.203 1.607 0.046 1.00 97.25 94 ILE A C 1
ATOM 760 O O . ILE A 1 94 ? -6.353 1.271 -0.777 1.00 97.25 94 ILE A O 1
ATOM 764 N N . HIS A 1 95 ? -8.487 1.279 -0.123 1.00 97.19 95 HIS A N 1
ATOM 765 C CA . HIS A 1 95 ? -8.947 0.564 -1.312 1.00 97.19 95 HIS A CA 1
ATOM 766 C C . HIS A 1 95 ? -8.726 1.361 -2.602 1.00 97.19 95 HIS A C 1
ATOM 768 O O . HIS A 1 95 ? -8.345 0.762 -3.606 1.00 97.19 95 HIS A O 1
ATOM 774 N N . MET A 1 96 ? -8.908 2.686 -2.592 1.00 96.94 96 MET A N 1
ATOM 775 C CA . MET A 1 96 ? -8.592 3.528 -3.752 1.00 96.94 96 MET A CA 1
ATOM 776 C C . MET A 1 96 ? -7.101 3.464 -4.102 1.00 96.94 96 MET A C 1
ATOM 778 O O . MET A 1 96 ? -6.762 3.301 -5.275 1.00 96.94 96 MET A O 1
ATOM 782 N N . TRP A 1 97 ? -6.221 3.521 -3.100 1.00 97.19 97 TRP A N 1
ATOM 783 C CA . TRP A 1 97 ? -4.777 3.367 -3.290 1.00 97.19 97 TRP A CA 1
ATOM 784 C C . TRP A 1 97 ? -4.398 1.993 -3.846 1.00 97.19 97 TRP A C 1
ATOM 786 O O . TRP A 1 97 ? -3.666 1.917 -4.829 1.00 97.19 97 TRP A O 1
ATOM 796 N N . LEU A 1 98 ? -4.945 0.904 -3.302 1.00 96.75 98 LEU A N 1
ATOM 797 C CA . LEU A 1 98 ? -4.694 -0.449 -3.818 1.00 96.75 98 LEU A CA 1
ATOM 798 C C . LEU A 1 98 ? -5.140 -0.601 -5.280 1.00 96.75 98 LEU A C 1
ATOM 800 O O . LEU A 1 98 ? -4.414 -1.164 -6.101 1.00 96.75 98 LEU A O 1
ATOM 804 N N . GLU A 1 99 ? -6.303 -0.053 -5.640 1.00 96.00 99 GLU A N 1
ATOM 805 C CA . GLU A 1 99 ? -6.765 -0.039 -7.032 1.00 96.00 99 GLU A CA 1
ATOM 806 C C . GLU A 1 99 ? -5.865 0.817 -7.936 1.00 96.00 99 GLU A C 1
ATOM 808 O O . GLU A 1 99 ? -5.618 0.438 -9.083 1.00 96.00 99 GLU A O 1
ATOM 813 N N . LYS A 1 100 ? -5.339 1.947 -7.441 1.00 94.88 100 LYS A N 1
ATOM 814 C CA . LYS A 1 100 ? -4.372 2.774 -8.179 1.00 94.88 100 LYS A CA 1
ATOM 815 C C . LYS A 1 100 ? -3.080 2.006 -8.444 1.00 94.88 100 LYS A C 1
ATOM 817 O O . LYS A 1 100 ? -2.626 1.967 -9.586 1.00 94.88 100 LYS A O 1
ATOM 822 N N . LEU A 1 101 ? -2.526 1.366 -7.417 1.00 94.38 101 LEU A N 1
ATOM 823 C CA . LEU A 1 101 ? -1.286 0.601 -7.518 1.00 94.38 101 LEU A CA 1
ATOM 824 C C . LEU A 1 101 ? -1.437 -0.597 -8.460 1.00 94.38 101 LEU A C 1
ATOM 826 O O . LEU A 1 101 ? -0.539 -0.861 -9.251 1.00 94.38 101 LEU A O 1
ATOM 830 N N . ARG A 1 102 ? -2.592 -1.276 -8.460 1.00 92.75 102 ARG A N 1
ATOM 831 C CA . ARG A 1 102 ? -2.857 -2.385 -9.393 1.00 92.75 102 ARG A CA 1
ATOM 832 C C . ARG A 1 102 ? -2.936 -1.933 -10.855 1.00 92.75 102 ARG A C 1
ATOM 834 O O . ARG A 1 102 ? -2.609 -2.707 -11.747 1.00 92.75 102 ARG A O 1
ATOM 841 N N . LYS A 1 103 ? -3.388 -0.701 -11.104 1.00 89.94 103 LYS A N 1
ATOM 842 C CA . LYS A 1 103 ? -3.479 -0.115 -12.452 1.00 89.94 103 LYS A CA 1
ATOM 843 C C . LYS A 1 103 ? -2.155 0.453 -12.963 1.00 89.94 103 LYS A C 1
ATOM 845 O O . LYS A 1 103 ? -2.073 0.759 -14.150 1.00 89.94 103 LYS A O 1
ATOM 850 N N . ALA A 1 104 ? -1.151 0.631 -12.102 1.00 84.50 104 ALA A N 1
ATOM 851 C CA . ALA A 1 104 ? 0.163 1.087 -12.537 1.00 84.50 104 ALA A CA 1
ATOM 852 C C . ALA A 1 104 ? 0.767 0.067 -13.522 1.00 84.50 104 ALA A C 1
ATOM 854 O O . ALA A 1 104 ? 0.765 -1.136 -13.254 1.00 84.50 104 ALA A O 1
ATOM 855 N N . SER A 1 105 ? 1.218 0.559 -14.681 1.00 71.44 105 SER A N 1
ATOM 856 C CA . SER A 1 105 ? 1.697 -0.272 -15.796 1.00 71.44 105 SER A CA 1
ATOM 857 C C . SER A 1 105 ? 2.900 -1.123 -15.385 1.00 71.44 105 SER A C 1
ATOM 859 O O . SER A 1 105 ? 3.808 -0.655 -14.700 1.00 71.44 105 SER A O 1
ATOM 861 N N . VAL A 1 106 ? 2.876 -2.378 -15.835 1.00 70.12 106 VAL A N 1
ATOM 862 C CA . VAL A 1 106 ? 3.936 -3.381 -15.649 1.00 70.12 106 VAL A CA 1
ATOM 863 C C . VAL A 1 106 ? 5.050 -3.211 -16.694 1.00 70.12 106 VAL A C 1
ATOM 865 O O . VAL A 1 106 ? 6.140 -3.743 -16.533 1.00 70.12 106 VAL A O 1
ATOM 868 N N . ASP A 1 107 ? 4.801 -2.433 -17.748 1.00 73.00 107 ASP A N 1
ATOM 869 C CA . ASP A 1 107 ? 5.643 -2.398 -18.949 1.00 73.00 107 ASP A CA 1
ATOM 870 C C . ASP A 1 107 ? 6.891 -1.514 -18.785 1.00 73.00 107 ASP A C 1
ATOM 872 O O . ASP A 1 107 ? 7.809 -1.576 -19.597 1.00 73.00 107 ASP A O 1
ATOM 876 N N . ASN A 1 108 ? 6.939 -0.686 -17.736 1.00 79.94 108 ASN A N 1
ATOM 877 C CA . ASN A 1 108 ? 8.076 0.177 -17.425 1.00 79.94 108 ASN A CA 1
ATOM 878 C C . ASN A 1 108 ? 8.654 -0.182 -16.047 1.00 79.94 108 ASN A C 1
ATOM 880 O O . ASN A 1 108 ? 7.981 -0.017 -15.028 1.00 79.94 108 ASN A O 1
ATOM 884 N N . THR A 1 109 ? 9.916 -0.616 -16.030 1.00 80.19 109 THR A N 1
ATOM 885 C CA . THR A 1 109 ? 10.667 -1.031 -14.836 1.00 80.19 109 THR A CA 1
ATOM 886 C C . THR A 1 109 ? 10.697 0.046 -13.747 1.00 80.19 109 THR A C 1
ATOM 888 O O . THR A 1 109 ? 10.504 -0.264 -12.574 1.00 80.19 109 THR A O 1
ATOM 891 N N . GLU A 1 110 ? 10.843 1.326 -14.103 1.00 84.12 110 GLU A N 1
ATOM 892 C CA . GLU A 1 110 ? 10.819 2.423 -13.124 1.00 84.12 110 GLU A CA 1
ATOM 893 C C . GLU A 1 110 ? 9.432 2.589 -12.495 1.00 84.12 110 GLU A C 1
ATOM 895 O O . GLU A 1 110 ? 9.310 2.759 -11.281 1.00 84.12 110 GLU A O 1
ATOM 900 N N . LYS A 1 111 ? 8.364 2.481 -13.299 1.00 86.19 111 LYS A N 1
ATOM 901 C CA . LYS A 1 111 ? 6.981 2.548 -12.796 1.00 86.19 111 LYS A CA 1
ATOM 902 C C . LYS A 1 111 ? 6.655 1.349 -11.909 1.00 86.19 111 LYS A C 1
ATOM 904 O O . LYS A 1 111 ? 5.956 1.509 -10.907 1.00 86.19 111 LYS A O 1
ATOM 909 N N . LEU A 1 112 ? 7.179 0.174 -12.252 1.00 87.00 112 LEU A N 1
ATOM 910 C CA . LEU A 1 112 ? 7.014 -1.064 -11.495 1.00 87.00 112 LEU A CA 1
ATOM 911 C C . LEU A 1 112 ? 7.733 -0.987 -10.140 1.00 87.00 112 LEU A C 1
ATOM 913 O O . LEU A 1 112 ? 7.123 -1.272 -9.106 1.00 87.00 112 LEU A O 1
ATOM 917 N N . SER A 1 113 ? 8.973 -0.497 -10.131 1.00 87.06 113 SER A N 1
ATOM 918 C CA . SER A 1 113 ? 9.738 -0.231 -8.911 1.00 87.06 113 SER A CA 1
ATOM 919 C C . SER A 1 113 ? 9.055 0.825 -8.036 1.00 87.06 113 SER A C 1
ATOM 921 O O . SER A 1 113 ? 8.819 0.591 -6.849 1.00 87.06 113 SER A O 1
ATOM 923 N N . ASN A 1 114 ? 8.609 1.945 -8.623 1.00 90.19 114 ASN A N 1
ATOM 924 C CA . ASN A 1 114 ? 7.883 2.984 -7.890 1.00 90.19 114 ASN A CA 1
ATOM 925 C C . ASN A 1 114 ? 6.598 2.422 -7.260 1.00 90.19 114 ASN A C 1
ATOM 927 O O . ASN A 1 114 ? 6.379 2.573 -6.060 1.00 90.19 114 ASN A O 1
ATOM 931 N N . ARG A 1 115 ? 5.784 1.679 -8.025 1.00 92.31 115 ARG A N 1
ATOM 932 C CA . ARG A 1 115 ? 4.587 0.977 -7.524 1.00 92.31 115 ARG A CA 1
ATOM 933 C C . ARG A 1 115 ? 4.912 0.083 -6.326 1.00 92.31 115 ARG A C 1
ATOM 935 O O . ARG A 1 115 ? 4.172 0.081 -5.342 1.00 92.31 115 ARG A O 1
ATOM 942 N N . ASN A 1 116 ? 5.995 -0.682 -6.409 1.00 91.00 116 ASN A N 1
ATOM 943 C CA . ASN A 1 116 ? 6.408 -1.588 -5.343 1.00 91.00 116 ASN A CA 1
ATOM 944 C C . ASN A 1 116 ? 6.847 -0.831 -4.082 1.00 91.00 116 ASN A C 1
ATOM 946 O O . ASN A 1 116 ? 6.478 -1.238 -2.980 1.00 91.00 116 ASN A O 1
ATOM 950 N N . ASN A 1 117 ? 7.533 0.302 -4.232 1.00 90.12 117 ASN A N 1
ATOM 951 C CA . ASN A 1 117 ? 7.900 1.168 -3.111 1.00 90.12 117 ASN A CA 1
ATOM 952 C C . ASN A 1 117 ? 6.661 1.735 -2.400 1.00 90.12 117 ASN A C 1
ATOM 954 O O . ASN A 1 117 ? 6.576 1.666 -1.174 1.00 90.12 117 ASN A O 1
ATOM 958 N N . TYR A 1 118 ? 5.656 2.211 -3.148 1.00 93.56 118 TYR A N 1
ATOM 959 C CA . TYR A 1 118 ? 4.381 2.641 -2.556 1.00 93.56 118 TYR A CA 1
ATOM 960 C C . TYR A 1 118 ? 3.658 1.503 -1.839 1.00 93.56 118 TYR A C 1
ATOM 962 O O . TYR A 1 118 ? 3.101 1.717 -0.767 1.00 93.56 118 TYR A O 1
ATOM 970 N N . MET A 1 119 ? 3.658 0.296 -2.412 1.00 94.56 119 MET A N 1
ATOM 971 C CA . MET A 1 119 ? 3.034 -0.868 -1.783 1.00 94.56 119 MET A CA 1
ATOM 972 C C . MET A 1 119 ? 3.710 -1.215 -0.451 1.00 94.56 119 MET A C 1
ATOM 974 O O . MET A 1 119 ? 3.036 -1.500 0.538 1.00 94.56 119 MET A O 1
ATOM 978 N N . TRP A 1 120 ? 5.040 -1.159 -0.407 1.00 90.44 120 TRP A N 1
ATOM 979 C CA . TRP A 1 120 ? 5.804 -1.414 0.809 1.00 90.44 120 TRP A CA 1
ATOM 980 C C . TRP A 1 120 ? 5.549 -0.342 1.879 1.00 90.44 120 TRP A C 1
ATOM 982 O O . TRP A 1 120 ? 5.319 -0.660 3.049 1.00 90.44 120 TRP A O 1
ATOM 992 N N . LEU A 1 121 ? 5.524 0.932 1.477 1.00 91.38 121 LEU A N 1
ATOM 993 C CA . LEU A 1 121 ? 5.186 2.031 2.375 1.00 91.38 121 LEU A CA 1
ATOM 994 C C . LEU A 1 121 ? 3.750 1.874 2.907 1.00 91.38 121 LEU A C 1
ATOM 996 O O . LEU A 1 121 ? 3.540 1.957 4.115 1.00 91.38 121 LEU A O 1
ATOM 1000 N N . LEU A 1 122 ? 2.777 1.558 2.045 1.00 93.88 122 LEU A N 1
ATOM 1001 C CA . LEU A 1 122 ? 1.396 1.308 2.459 1.00 93.88 122 LEU A CA 1
ATOM 1002 C C . LEU A 1 122 ? 1.315 0.169 3.482 1.00 93.88 122 LEU A C 1
ATOM 1004 O O . LEU A 1 122 ? 0.624 0.300 4.488 1.00 93.88 122 LEU A O 1
ATOM 1008 N N . LEU A 1 123 ? 2.038 -0.933 3.273 1.00 93.12 123 LEU A N 1
ATOM 1009 C CA . LEU A 1 123 ? 2.104 -2.021 4.252 1.00 93.12 123 LEU A CA 1
ATOM 1010 C C . LEU A 1 123 ? 2.650 -1.556 5.603 1.00 93.12 123 LEU A C 1
ATOM 1012 O O . LEU A 1 123 ? 2.103 -1.940 6.635 1.00 93.12 123 LEU A O 1
ATOM 1016 N N . SER A 1 124 ? 3.673 -0.705 5.603 1.00 89.31 124 SER A N 1
ATOM 1017 C CA . SER A 1 124 ? 4.236 -0.147 6.836 1.00 89.31 124 SER A CA 1
ATOM 1018 C C . SER A 1 124 ? 3.221 0.719 7.583 1.00 89.31 124 SER A C 1
ATOM 1020 O O . SER A 1 124 ? 3.057 0.586 8.795 1.00 89.31 124 SER A O 1
ATOM 1022 N N . VAL A 1 125 ? 2.469 1.550 6.859 1.00 90.81 125 VAL A N 1
ATOM 1023 C CA . VAL A 1 125 ? 1.370 2.355 7.413 1.00 90.81 125 VAL A CA 1
ATOM 1024 C C . VAL A 1 125 ? 0.265 1.460 7.990 1.00 90.81 125 VAL A C 1
ATOM 1026 O O . VAL A 1 125 ? -0.186 1.667 9.118 1.00 90.81 125 VAL A O 1
ATOM 1029 N N . LEU A 1 126 ? -0.118 0.405 7.264 1.00 93.44 126 LEU A N 1
ATOM 1030 C CA . LEU A 1 126 ? -1.124 -0.562 7.709 1.00 93.44 126 LEU A CA 1
ATOM 1031 C C . LEU A 1 126 ? -0.701 -1.322 8.971 1.00 93.44 126 LEU A C 1
ATOM 1033 O O . LEU A 1 126 ? -1.533 -1.583 9.837 1.00 93.44 126 LEU A O 1
ATOM 1037 N N . GLN A 1 127 ? 0.579 -1.667 9.092 1.00 90.06 127 GLN A N 1
ATOM 1038 C CA . GLN A 1 127 ? 1.131 -2.343 10.268 1.00 90.06 127 GLN A CA 1
ATOM 1039 C C . GLN A 1 127 ? 1.202 -1.423 11.491 1.00 90.06 127 GLN A C 1
ATOM 1041 O O . GLN A 1 127 ? 0.945 -1.873 12.607 1.00 90.06 127 GLN A O 1
ATOM 1046 N N . ASN A 1 128 ? 1.476 -0.134 11.282 1.00 87.75 128 ASN A N 1
ATOM 1047 C CA . ASN A 1 128 ? 1.471 0.870 12.347 1.00 87.75 128 ASN A CA 1
ATOM 1048 C C . ASN A 1 128 ? 0.053 1.223 12.833 1.00 87.75 128 ASN A C 1
ATOM 1050 O O . ASN A 1 128 ? -0.100 1.790 13.914 1.00 87.75 128 ASN A O 1
ATOM 1054 N N . GLY A 1 129 ? -0.983 0.880 12.059 1.00 88.69 129 GLY A N 1
ATOM 1055 C CA . GLY A 1 129 ? -2.384 1.031 12.457 1.00 88.69 129 GLY A CA 1
ATOM 1056 C C . GLY A 1 129 ? -2.924 2.462 12.385 1.00 88.69 129 GLY A C 1
ATOM 1057 O O . GLY A 1 129 ? -4.005 2.719 12.906 1.00 88.69 129 GLY A O 1
ATOM 1058 N N . SER A 1 130 ? -2.193 3.389 11.762 1.00 89.75 130 SER A N 1
ATOM 1059 C CA . SER A 1 130 ? -2.622 4.776 11.562 1.00 89.75 130 SER A CA 1
ATOM 1060 C C . SER A 1 130 ? -2.300 5.201 10.144 1.00 89.75 130 SER A C 1
ATOM 1062 O O . SER A 1 130 ? -1.146 5.107 9.733 1.00 89.75 130 SER A O 1
ATOM 1064 N N . LEU A 1 131 ? -3.306 5.696 9.426 1.00 91.06 131 LEU A N 1
ATOM 1065 C CA . LEU A 1 131 ? -3.129 6.265 8.097 1.00 91.06 131 LEU A CA 1
ATOM 1066 C C . LEU A 1 131 ? -2.338 7.578 8.206 1.00 91.06 131 LEU A C 1
ATOM 1068 O O . LEU A 1 131 ? -2.611 8.396 9.085 1.00 91.06 131 LEU A O 1
ATOM 1072 N N . VAL A 1 132 ? -1.328 7.743 7.358 1.00 90.38 132 VAL A N 1
ATOM 1073 C CA . VAL A 1 132 ? -0.469 8.935 7.283 1.00 90.38 132 VAL A CA 1
ATOM 1074 C C . VAL A 1 132 ? -0.252 9.305 5.820 1.00 90.38 132 VAL A C 1
ATOM 1076 O O . VAL A 1 132 ? -0.455 8.459 4.943 1.00 90.38 132 VAL A O 1
ATOM 1079 N N . GLU A 1 133 ? 0.187 10.538 5.571 1.00 89.06 133 GLU A N 1
ATOM 1080 C CA . GLU A 1 133 ? 0.554 11.033 4.241 1.00 89.06 133 GLU A CA 1
ATOM 1081 C C . GLU A 1 133 ? 1.488 10.047 3.509 1.00 89.06 133 GLU A C 1
ATOM 1083 O O . GLU A 1 133 ? 2.430 9.523 4.118 1.00 89.06 133 GLU A O 1
ATOM 1088 N N . PRO A 1 134 ? 1.243 9.741 2.219 1.00 92.19 134 PRO A N 1
ATOM 1089 C CA . PRO A 1 134 ? 0.206 10.298 1.333 1.00 92.19 134 PRO A CA 1
ATOM 1090 C C . PRO A 1 134 ? -1.140 9.546 1.345 1.00 92.19 134 PRO A C 1
ATOM 1092 O O . PRO A 1 134 ? -2.002 9.804 0.507 1.00 92.19 134 PRO A O 1
ATOM 1095 N N . PHE A 1 135 ? -1.326 8.556 2.221 1.00 94.81 135 PHE A N 1
ATOM 1096 C CA . PHE A 1 135 ? -2.486 7.656 2.156 1.00 94.81 135 PHE A CA 1
ATOM 1097 C C . PHE A 1 135 ? -3.722 8.171 2.886 1.00 94.81 135 PHE A C 1
ATOM 1099 O O . PHE A 1 135 ? -4.787 7.570 2.754 1.00 94.81 135 PHE A O 1
ATOM 1106 N N . ASP A 1 136 ? -3.584 9.246 3.659 1.00 93.50 136 ASP A N 1
ATOM 1107 C CA . ASP A 1 136 ? -4.684 9.968 4.300 1.00 93.50 136 ASP A CA 1
ATOM 1108 C C . ASP A 1 136 ? -5.534 10.770 3.301 1.00 93.50 136 ASP A C 1
ATOM 1110 O O . ASP A 1 136 ? -6.664 11.150 3.616 1.00 93.50 136 ASP A O 1
ATOM 1114 N N . GLU A 1 137 ? -5.049 10.927 2.069 1.00 94.44 137 GLU A N 1
ATOM 1115 C CA . GLU A 1 137 ? -5.772 11.523 0.952 1.00 94.44 137 GLU A CA 1
ATOM 1116 C C . GLU A 1 137 ? -6.045 10.521 -0.181 1.00 94.44 137 GLU A C 1
ATOM 1118 O O . GLU A 1 137 ? -5.558 9.386 -0.215 1.00 94.44 137 GLU A O 1
ATOM 1123 N N . ALA A 1 138 ? -6.886 10.931 -1.133 1.00 94.94 138 ALA A N 1
ATOM 1124 C CA . ALA A 1 138 ? -7.153 10.134 -2.323 1.00 94.94 138 ALA A CA 1
ATOM 1125 C C . ALA A 1 138 ? -5.896 10.053 -3.215 1.00 94.94 138 ALA A C 1
ATOM 1127 O O . ALA A 1 138 ? -5.181 11.045 -3.352 1.00 94.94 138 ALA A O 1
ATOM 1128 N N . PRO A 1 139 ? -5.641 8.911 -3.882 1.00 95.12 139 PRO A N 1
ATOM 1129 C CA . PRO A 1 139 ? -4.507 8.790 -4.787 1.00 95.12 139 PRO A CA 1
ATOM 1130 C C . PRO A 1 139 ? -4.592 9.798 -5.943 1.00 95.12 139 PRO A C 1
ATOM 1132 O O . PRO A 1 139 ? -5.698 10.096 -6.413 1.00 95.12 139 PRO A O 1
ATOM 1135 N N . PRO A 1 140 ? -3.443 10.252 -6.475 1.00 93.31 140 PRO A N 1
ATOM 1136 C CA . PRO A 1 140 ? -3.413 11.178 -7.598 1.00 93.31 140 PRO A CA 1
ATOM 1137 C C . PRO A 1 140 ? -4.137 10.594 -8.818 1.00 93.31 140 PRO A C 1
ATOM 1139 O O . PRO A 1 140 ? -4.064 9.392 -9.110 1.00 93.31 140 PRO A O 1
ATOM 1142 N N . ILE A 1 141 ? -4.855 11.457 -9.542 1.00 89.56 141 ILE A N 1
ATOM 1143 C CA . ILE A 1 141 ? -5.575 11.078 -10.769 1.00 89.56 141 ILE A CA 1
ATOM 1144 C C . ILE A 1 141 ? -4.560 10.710 -11.858 1.00 89.56 141 ILE A C 1
ATOM 1146 O O . ILE A 1 141 ? -4.706 9.669 -12.507 1.00 89.56 141 ILE A O 1
ATOM 1150 N N . ASP A 1 142 ? -3.499 11.508 -11.962 1.00 88.19 142 ASP A N 1
ATOM 1151 C CA . ASP A 1 142 ? -2.403 11.367 -12.920 1.00 88.19 142 ASP A CA 1
ATOM 1152 C C . ASP A 1 142 ? -1.416 10.258 -12.519 1.00 88.19 142 ASP A C 1
ATOM 1154 O O . ASP A 1 142 ? -1.717 9.405 -11.684 1.00 88.19 142 ASP A O 1
ATOM 1158 N N . GLU A 1 143 ? -0.244 10.188 -13.146 1.00 87.94 143 GLU A N 1
ATOM 1159 C CA . GLU A 1 143 ? 0.750 9.167 -12.803 1.00 87.94 143 GLU A CA 1
ATOM 1160 C C . GLU A 1 143 ? 1.223 9.277 -11.344 1.00 87.94 143 GLU A C 1
ATOM 1162 O O . GLU A 1 143 ? 1.183 10.343 -10.733 1.00 87.94 143 GLU A O 1
ATOM 1167 N N . LEU A 1 144 ? 1.643 8.144 -10.768 1.00 89.50 144 LEU A N 1
ATOM 1168 C CA . LEU A 1 144 ? 2.176 8.120 -9.407 1.00 89.50 144 LEU A CA 1
ATOM 1169 C C . LEU A 1 144 ? 3.499 8.896 -9.382 1.00 89.50 144 LEU A C 1
ATOM 1171 O O . LEU A 1 144 ? 4.429 8.477 -10.080 1.00 89.50 144 LEU A O 1
ATOM 1175 N N . PRO A 1 145 ? 3.612 9.973 -8.586 1.00 90.25 145 PRO A N 1
ATOM 1176 C CA . PRO A 1 145 ? 4.871 10.687 -8.464 1.00 90.25 145 PRO A CA 1
ATOM 1177 C C . PRO A 1 145 ? 5.934 9.765 -7.850 1.00 90.25 145 PRO A C 1
ATOM 1179 O O . PRO A 1 145 ? 5.591 8.809 -7.140 1.00 90.25 145 PRO A O 1
ATOM 1182 N N . PRO A 1 146 ? 7.223 9.998 -8.122 1.00 89.44 146 PRO A N 1
ATOM 1183 C CA . PRO A 1 146 ? 8.305 9.294 -7.450 1.00 89.44 146 PRO A CA 1
ATOM 11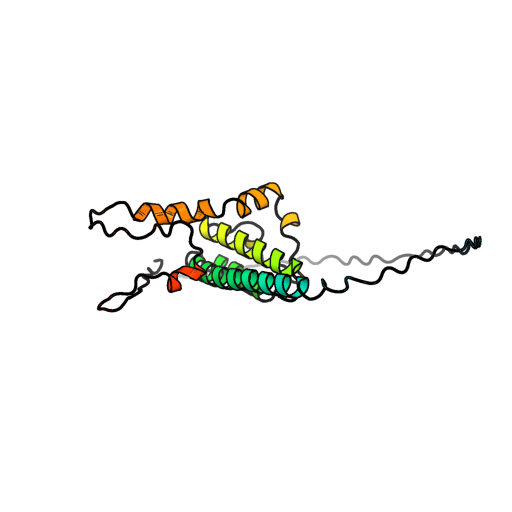84 C C . PRO A 1 146 ? 8.154 9.37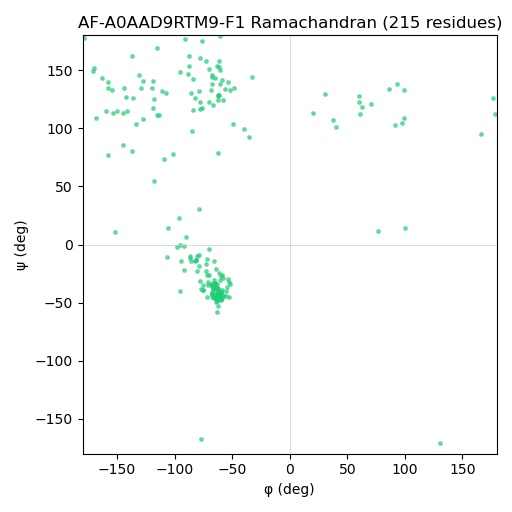5 -5.929 1.00 89.44 146 PRO A C 1
ATOM 1186 O O . PRO A 1 146 ? 7.925 10.445 -5.372 1.00 89.44 146 PRO A O 1
ATOM 1189 N N . ILE A 1 147 ? 8.306 8.247 -5.236 1.00 85.88 147 ILE A N 1
ATOM 1190 C CA . ILE A 1 147 ? 8.170 8.207 -3.771 1.00 85.88 147 ILE A CA 1
ATOM 1191 C C . ILE A 1 147 ? 9.144 9.162 -3.048 1.00 85.88 147 ILE A C 1
ATOM 1193 O O . ILE A 1 147 ? 8.818 9.696 -1.989 1.00 85.88 147 ILE A O 1
ATOM 1197 N N . CYS A 1 148 ? 10.308 9.428 -3.651 1.00 84.94 148 CYS A N 1
ATOM 1198 C CA . CYS A 1 148 ? 11.322 10.364 -3.156 1.00 84.94 148 CYS A CA 1
ATOM 1199 C C . CYS A 1 148 ? 10.851 11.824 -3.102 1.00 84.94 148 CYS A C 1
ATOM 1201 O O . CYS A 1 148 ? 11.440 12.616 -2.371 1.00 84.94 148 CYS A O 1
ATOM 1203 N N . ASP A 1 149 ? 9.813 12.178 -3.863 1.00 85.50 149 ASP A N 1
ATOM 1204 C CA . ASP A 1 149 ? 9.256 13.533 -3.859 1.00 85.50 149 ASP A CA 1
ATOM 1205 C C . ASP A 1 149 ? 8.316 13.749 -2.665 1.00 85.50 149 ASP A C 1
ATOM 1207 O O . ASP A 1 149 ? 8.113 14.881 -2.233 1.00 85.50 149 ASP A O 1
ATOM 1211 N N . ILE A 1 150 ? 7.763 12.663 -2.115 1.00 82.31 150 ILE A N 1
ATOM 1212 C CA . ILE A 1 150 ? 6.833 12.690 -0.979 1.00 82.31 150 ILE A CA 1
ATOM 1213 C C . ILE A 1 150 ? 7.577 12.468 0.339 1.00 82.31 150 ILE A C 1
ATOM 1215 O O . ILE A 1 150 ? 7.280 13.107 1.345 1.00 82.31 150 ILE A O 1
ATOM 1219 N N . MET A 1 151 ? 8.561 11.566 0.349 1.00 77.69 151 MET A N 1
ATOM 1220 C CA . MET A 1 151 ? 9.316 11.226 1.551 1.00 77.69 151 MET A CA 1
ATOM 1221 C C . MET A 1 151 ? 10.806 11.543 1.412 1.00 77.69 151 MET A C 1
ATOM 1223 O O . MET A 1 151 ? 11.410 11.240 0.382 1.00 77.69 151 MET A O 1
ATOM 1227 N N . PRO A 1 152 ? 11.453 12.054 2.480 1.00 78.25 152 PRO A N 1
ATOM 1228 C CA . PRO A 1 152 ? 12.900 12.208 2.502 1.00 78.25 152 PRO A CA 1
ATOM 1229 C C . PRO A 1 152 ? 13.593 10.871 2.224 1.00 78.25 152 PRO A C 1
ATOM 1231 O O . PRO A 1 152 ? 13.277 9.862 2.858 1.00 78.25 152 PRO A O 1
ATOM 1234 N N . ALA A 1 153 ? 14.591 10.877 1.338 1.00 72.31 153 ALA A N 1
ATOM 1235 C CA . ALA A 1 153 ? 15.325 9.675 0.929 1.00 72.31 153 ALA A CA 1
ATOM 1236 C C . ALA A 1 153 ? 15.866 8.849 2.113 1.00 72.31 153 ALA A C 1
ATOM 1238 O O . ALA A 1 153 ? 15.851 7.625 2.063 1.00 72.31 153 ALA A O 1
ATOM 1239 N N . GLN A 1 154 ? 16.261 9.508 3.208 1.00 68.62 154 GLN A N 1
ATOM 1240 C CA . GLN A 1 154 ? 16.734 8.848 4.433 1.00 68.62 154 GLN A CA 1
ATOM 1241 C C . GLN A 1 154 ? 15.663 7.954 5.070 1.00 68.62 154 GLN A C 1
ATOM 1243 O O . GLN A 1 154 ? 15.962 6.862 5.539 1.00 68.62 154 GLN A O 1
ATOM 1248 N N . MET A 1 155 ? 14.406 8.398 5.058 1.00 70.06 155 MET A N 1
ATOM 1249 C CA . MET A 1 155 ? 13.296 7.653 5.645 1.00 70.06 155 MET A CA 1
ATOM 1250 C C . MET A 1 155 ? 12.894 6.477 4.752 1.00 70.06 155 MET A C 1
ATOM 1252 O O . MET A 1 155 ? 12.551 5.417 5.263 1.00 70.06 155 MET A O 1
ATOM 1256 N N . ILE A 1 156 ? 12.992 6.650 3.430 1.00 70.69 156 ILE A N 1
ATOM 1257 C CA . ILE A 1 156 ? 12.788 5.582 2.444 1.00 70.69 156 ILE A CA 1
ATOM 1258 C C . ILE A 1 156 ? 13.868 4.509 2.601 1.00 70.69 156 ILE A C 1
ATOM 1260 O O . ILE A 1 156 ? 13.545 3.327 2.641 1.00 70.69 156 ILE A O 1
ATOM 1264 N N . GLU A 1 157 ? 15.134 4.905 2.737 1.00 72.31 157 GLU A N 1
ATOM 1265 C CA . GLU A 1 157 ? 16.252 3.978 2.906 1.00 72.31 157 GLU A CA 1
ATOM 1266 C C . GLU A 1 157 ? 16.159 3.216 4.231 1.00 72.31 157 GLU A C 1
ATOM 1268 O O . GLU A 1 157 ? 16.268 1.996 4.225 1.00 72.31 157 GLU A O 1
ATOM 1273 N N . GLU A 1 158 ? 15.869 3.885 5.353 1.00 70.69 158 GLU A N 1
ATOM 1274 C CA . GLU A 1 158 ? 15.665 3.205 6.640 1.00 70.69 158 GLU A CA 1
ATOM 1275 C C . GLU A 1 158 ? 14.509 2.204 6.587 1.00 70.69 158 GLU A C 1
ATOM 1277 O O . GLU A 1 158 ? 14.624 1.095 7.110 1.00 70.69 158 GLU A O 1
ATOM 1282 N N . MET A 1 159 ? 13.410 2.572 5.930 1.00 65.31 159 MET A N 1
ATOM 1283 C CA . MET A 1 159 ? 12.266 1.698 5.716 1.00 65.31 159 MET A CA 1
ATOM 1284 C C . MET A 1 159 ? 12.641 0.480 4.859 1.00 65.31 159 MET A C 1
ATOM 1286 O O . MET A 1 159 ? 12.546 -0.655 5.324 1.00 65.31 159 MET A O 1
ATOM 1290 N N . ILE A 1 160 ? 13.138 0.702 3.640 1.00 65.88 160 ILE A N 1
ATOM 1291 C CA . ILE A 1 160 ? 13.452 -0.364 2.679 1.00 65.88 160 ILE A CA 1
ATOM 1292 C C . ILE A 1 160 ? 14.594 -1.260 3.182 1.00 65.88 160 ILE A C 1
ATOM 1294 O O . ILE A 1 160 ? 14.561 -2.470 2.963 1.00 65.88 160 ILE A O 1
ATOM 1298 N N . ALA A 1 161 ? 15.585 -0.702 3.883 1.00 65.38 161 ALA A N 1
ATOM 1299 C CA . ALA A 1 161 ? 16.731 -1.445 4.403 1.00 65.38 161 ALA A CA 1
ATOM 1300 C C . ALA A 1 161 ? 16.429 -2.236 5.687 1.00 65.38 161 ALA A C 1
ATOM 1302 O O . ALA A 1 161 ? 17.265 -3.039 6.105 1.00 65.38 161 ALA A O 1
ATOM 1303 N N . SER A 1 162 ? 15.258 -2.058 6.317 1.00 56.34 162 SER A N 1
ATOM 1304 C CA . SER A 1 162 ? 14.869 -2.808 7.522 1.00 56.34 162 SER A CA 1
ATOM 1305 C C . SER A 1 162 ? 13.617 -3.693 7.351 1.00 56.34 162 SER A C 1
ATOM 1307 O O . SER A 1 162 ? 12.704 -3.643 8.181 1.00 56.34 162 SER A O 1
ATOM 1309 N N . PRO A 1 163 ? 13.581 -4.601 6.350 1.00 54.28 163 PRO A N 1
ATOM 1310 C CA . PRO A 1 163 ? 12.462 -5.529 6.161 1.00 54.28 163 PRO A CA 1
ATOM 1311 C C . PRO A 1 163 ? 12.263 -6.469 7.366 1.00 54.28 163 PRO A C 1
ATOM 1313 O O . PRO A 1 163 ? 11.146 -6.914 7.631 1.00 54.28 163 PRO A O 1
ATOM 1316 N N . ASP A 1 164 ? 13.320 -6.715 8.147 1.00 50.75 164 ASP A N 1
ATOM 1317 C CA . ASP A 1 164 ? 13.311 -7.65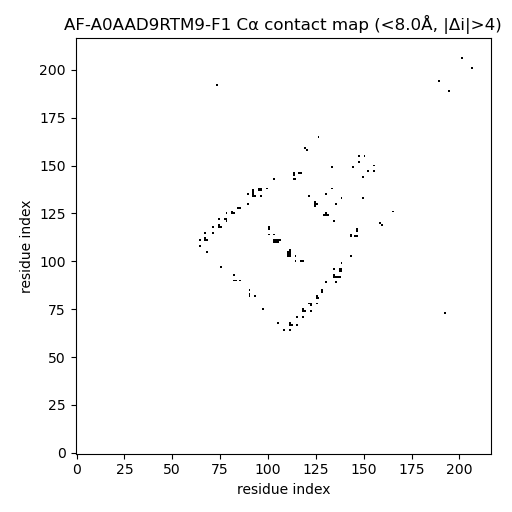5 9.273 1.00 50.75 164 ASP A CA 1
ATOM 1318 C C . ASP A 1 164 ? 12.666 -7.102 10.553 1.00 50.75 164 ASP A C 1
ATOM 1320 O O . ASP A 1 164 ? 12.259 -7.870 11.430 1.00 50.75 164 ASP A O 1
ATOM 1324 N N . ARG A 1 165 ? 12.517 -5.776 10.691 1.00 51.47 165 ARG A N 1
ATOM 1325 C CA . ARG A 1 165 ? 11.935 -5.204 11.919 1.00 51.47 165 ARG A CA 1
ATOM 1326 C C . ARG A 1 165 ? 10.451 -5.546 12.071 1.00 51.47 165 ARG A C 1
ATOM 1328 O O . ARG A 1 165 ? 10.011 -5.811 13.190 1.00 51.47 165 ARG A O 1
ATOM 1335 N N . ASN A 1 166 ? 9.715 -5.632 10.962 1.00 49.84 166 ASN A N 1
ATOM 1336 C CA . ASN A 1 166 ? 8.261 -5.824 10.961 1.00 49.84 166 ASN A CA 1
ATOM 1337 C C . ASN A 1 166 ? 7.788 -7.275 11.180 1.00 49.84 166 ASN A C 1
ATOM 1339 O O . ASN A 1 166 ? 6.604 -7.489 11.428 1.00 49.84 166 ASN A O 1
ATOM 1343 N N . LEU A 1 167 ? 8.679 -8.277 11.155 1.00 50.31 167 LEU A N 1
ATOM 1344 C CA . LEU A 1 167 ? 8.317 -9.683 11.421 1.00 50.31 167 LEU A CA 1
ATOM 1345 C C . LEU A 1 167 ? 8.783 -10.198 12.791 1.00 50.31 167 LEU A C 1
ATOM 1347 O O . LEU A 1 167 ? 8.319 -11.247 13.238 1.00 50.31 167 LEU A O 1
ATOM 1351 N N . SER A 1 168 ? 9.628 -9.446 13.502 1.00 49.62 168 SER A N 1
ATOM 1352 C CA . SER A 1 168 ? 10.156 -9.842 14.818 1.00 49.62 168 SER A CA 1
ATOM 1353 C C . SER A 1 168 ? 9.069 -10.094 15.881 1.00 49.62 168 SER A C 1
ATOM 1355 O O . SER A 1 168 ? 9.254 -10.909 16.785 1.00 49.62 168 SER A O 1
ATOM 1357 N N . HIS A 1 169 ? 7.898 -9.461 15.749 1.00 47.50 169 HIS A N 1
ATOM 1358 C CA . HIS A 1 169 ? 6.757 -9.681 16.643 1.00 47.50 169 HIS A CA 1
ATOM 1359 C C . HIS A 1 169 ? 6.046 -11.030 16.440 1.00 47.50 169 HIS A C 1
ATOM 1361 O O . HIS A 1 169 ? 5.397 -11.505 17.371 1.00 47.50 169 HIS A O 1
ATOM 1367 N N . LEU A 1 170 ? 6.170 -11.666 15.268 1.00 50.81 170 LEU A N 1
ATOM 1368 C CA . LEU A 1 170 ? 5.589 -12.992 15.017 1.00 50.81 170 LEU A CA 1
ATOM 1369 C C . LEU A 1 170 ? 6.431 -14.108 15.655 1.00 50.81 170 LEU A C 1
ATOM 1371 O O . LEU A 1 170 ? 5.872 -15.090 16.147 1.00 50.81 170 LEU A O 1
ATOM 1375 N N . ASP A 1 171 ? 7.749 -13.917 15.741 1.00 49.47 171 ASP A N 1
ATOM 1376 C CA . ASP A 1 171 ? 8.686 -14.889 16.324 1.00 49.47 171 ASP A CA 1
ATOM 1377 C C . ASP A 1 171 ? 8.542 -15.034 17.848 1.00 49.47 171 ASP A C 1
ATOM 1379 O O . ASP A 1 171 ? 8.799 -16.098 18.420 1.00 49.47 171 ASP A O 1
ATOM 1383 N N . ALA A 1 172 ? 8.057 -13.986 18.521 1.00 48.50 172 ALA A N 1
ATOM 1384 C CA . ALA A 1 172 ? 7.910 -13.949 19.975 1.00 48.50 172 ALA A CA 1
ATOM 1385 C C . ALA A 1 172 ? 6.795 -14.862 20.528 1.00 48.50 172 ALA A C 1
ATOM 1387 O O . ALA A 1 172 ? 6.649 -14.972 21.744 1.00 48.50 172 ALA A O 1
ATOM 1388 N N . THR A 1 173 ? 6.013 -15.529 19.670 1.00 46.50 173 THR A N 1
ATOM 1389 C CA . THR A 1 173 ? 4.939 -16.447 20.098 1.00 46.50 173 THR A CA 1
ATOM 1390 C C . THR A 1 173 ? 5.355 -17.922 20.160 1.00 46.50 173 THR A C 1
ATOM 1392 O O . THR A 1 173 ? 4.546 -18.759 20.552 1.00 46.50 173 THR A O 1
ATOM 1395 N N . SER A 1 174 ? 6.609 -18.261 19.829 1.00 47.47 174 SER A N 1
ATOM 1396 C CA . SER A 1 174 ? 7.068 -19.661 19.729 1.00 47.47 174 SER A CA 1
ATOM 1397 C C . SER A 1 174 ? 7.803 -20.218 20.960 1.00 47.47 174 SER A C 1
ATOM 1399 O O . SER A 1 174 ? 8.169 -21.391 20.976 1.00 47.47 174 SER A O 1
ATOM 1401 N N . SER A 1 175 ? 8.021 -19.426 22.011 1.00 46.28 175 SER A N 1
ATOM 1402 C CA . SER A 1 175 ? 8.932 -19.788 23.109 1.00 46.28 175 SER A CA 1
ATOM 1403 C C . SER A 1 175 ? 8.277 -20.417 24.344 1.00 46.28 175 SER A C 1
ATOM 1405 O O . SER A 1 175 ? 8.887 -20.425 25.412 1.00 46.28 175 SER A O 1
ATOM 1407 N N . ASP A 1 176 ? 7.087 -21.011 24.213 1.00 51.75 176 ASP A N 1
ATOM 1408 C CA . ASP A 1 176 ? 6.485 -21.776 25.310 1.00 51.75 176 ASP A CA 1
ATOM 1409 C C . ASP A 1 176 ? 5.861 -23.097 24.828 1.00 51.75 176 ASP A C 1
ATOM 1411 O O . ASP A 1 176 ? 4.663 -23.192 24.579 1.00 51.75 176 ASP A O 1
ATOM 1415 N N . ALA A 1 177 ? 6.704 -24.120 24.642 1.00 44.44 177 ALA A N 1
ATOM 1416 C CA . ALA A 1 177 ? 6.458 -25.483 25.131 1.00 44.44 177 ALA A CA 1
ATOM 1417 C C . ALA A 1 177 ? 7.564 -26.460 24.696 1.00 44.44 177 ALA A C 1
ATOM 1419 O O . ALA A 1 177 ? 7.833 -26.672 23.517 1.00 44.44 177 ALA A O 1
ATOM 1420 N N . ASN A 1 178 ? 8.123 -27.147 25.694 1.00 50.16 178 ASN A N 1
ATOM 1421 C CA . ASN A 1 178 ? 8.760 -28.459 25.590 1.00 50.16 178 ASN A CA 1
ATOM 1422 C C . ASN A 1 178 ? 8.002 -29.417 24.639 1.00 50.16 178 ASN A C 1
ATOM 1424 O O . ASN A 1 178 ? 7.067 -30.077 25.090 1.00 50.16 178 ASN A O 1
ATOM 1428 N N . VAL A 1 179 ? 8.430 -29.588 23.383 1.00 47.12 179 VAL A N 1
ATOM 1429 C CA . VAL A 1 179 ? 8.085 -30.772 22.571 1.00 47.12 179 VAL A CA 1
ATOM 1430 C C . VAL A 1 179 ? 9.256 -31.155 21.659 1.00 47.12 179 VAL A C 1
ATOM 1432 O O . VAL A 1 179 ? 9.636 -30.423 20.759 1.00 47.12 179 VAL A O 1
ATOM 1435 N N . MET A 1 180 ? 9.813 -32.324 21.973 1.00 47.28 180 MET A N 1
ATOM 1436 C CA . MET A 1 180 ? 10.691 -33.228 21.218 1.00 47.28 180 MET A CA 1
ATOM 1437 C C . MET A 1 180 ? 11.502 -32.710 20.015 1.00 47.28 180 MET A C 1
ATOM 1439 O O . MET A 1 180 ? 10.994 -32.485 18.923 1.00 47.28 180 MET A O 1
ATOM 1443 N N . ASP A 1 181 ? 12.815 -32.736 20.249 1.00 51.44 181 ASP A N 1
ATOM 1444 C CA . ASP A 1 181 ? 13.944 -32.841 19.323 1.00 51.44 181 ASP A CA 1
ATOM 1445 C C . ASP A 1 181 ? 13.668 -33.742 18.098 1.00 51.44 181 ASP A C 1
ATOM 1447 O O . ASP A 1 181 ? 13.881 -34.956 18.110 1.00 51.44 181 ASP A O 1
ATOM 1451 N N . LEU A 1 182 ? 13.203 -33.123 17.013 1.00 51.53 182 LEU A N 1
ATOM 1452 C CA . LEU A 1 182 ? 13.491 -33.550 15.651 1.00 51.53 182 LEU A CA 1
ATOM 1453 C C . LEU A 1 182 ? 14.331 -32.441 15.030 1.00 51.53 182 LEU A C 1
ATOM 1455 O O . LEU A 1 182 ? 13.874 -31.320 14.832 1.00 51.53 182 LEU A O 1
ATOM 1459 N N . LYS A 1 183 ? 15.593 -32.773 14.774 1.00 53.12 183 LYS A N 1
ATOM 1460 C CA . LYS A 1 183 ? 16.611 -31.933 14.148 1.00 53.12 183 LYS A CA 1
ATOM 1461 C C . LYS A 1 183 ? 16.193 -31.553 12.719 1.00 53.12 183 LYS A C 1
ATOM 1463 O O . LYS A 1 183 ? 16.657 -32.162 11.758 1.00 53.12 183 LYS A O 1
ATOM 1468 N N . GLU A 1 184 ? 15.299 -30.580 12.582 1.00 54.75 184 GLU A N 1
ATOM 1469 C CA . GLU A 1 184 ? 14.951 -29.962 11.302 1.00 54.75 184 GLU A CA 1
ATOM 1470 C C . GLU A 1 184 ? 15.947 -28.845 10.954 1.00 54.75 184 GLU A C 1
ATOM 1472 O O . GLU A 1 184 ? 16.424 -28.131 11.842 1.00 54.75 184 GLU A O 1
ATOM 1477 N N . PRO A 1 185 ? 16.316 -28.700 9.667 1.00 53.00 185 PRO A N 1
ATOM 1478 C CA . PRO A 1 185 ? 17.154 -27.601 9.220 1.00 53.00 185 PRO A CA 1
ATOM 1479 C C . PRO A 1 185 ? 16.422 -26.285 9.481 1.00 53.00 185 PRO A C 1
ATOM 1481 O O . PRO A 1 185 ? 15.299 -26.085 9.029 1.00 53.00 185 PRO A O 1
ATOM 1484 N N . SER A 1 186 ? 17.085 -25.395 10.214 1.00 53.41 186 SER A N 1
ATOM 1485 C CA . SER A 1 186 ? 16.634 -24.041 10.514 1.00 53.41 186 SER A CA 1
ATOM 1486 C C . SER A 1 186 ? 16.185 -23.324 9.237 1.00 53.41 186 SER A C 1
ATOM 1488 O O . SER A 1 186 ? 17.017 -22.860 8.458 1.00 53.41 186 SER A O 1
ATOM 1490 N N . SER A 1 187 ? 14.873 -23.210 9.034 1.00 55.97 187 SER A N 1
ATOM 1491 C CA . SER A 1 187 ? 14.232 -22.457 7.949 1.00 55.97 187 SER A CA 1
ATOM 1492 C C . SER A 1 187 ? 14.207 -20.948 8.226 1.00 55.97 187 SER A C 1
ATOM 1494 O O . SER A 1 187 ? 13.270 -20.251 7.836 1.00 55.97 187 SER A O 1
ATOM 1496 N N . ILE A 1 188 ? 15.201 -20.443 8.958 1.00 53.50 188 ILE A N 1
ATOM 1497 C CA . ILE A 1 188 ? 15.282 -19.034 9.333 1.00 53.50 188 ILE A CA 1
ATOM 1498 C C . ILE A 1 188 ? 15.735 -18.264 8.089 1.00 53.50 188 ILE A C 1
ATOM 1500 O O . ILE A 1 188 ? 16.816 -18.520 7.563 1.00 53.50 188 ILE A O 1
ATOM 1504 N N . GLY A 1 189 ? 14.886 -17.353 7.607 1.00 67.12 189 GLY A N 1
ATOM 1505 C CA . GLY A 1 189 ? 15.179 -16.475 6.466 1.00 67.12 189 GLY A CA 1
ATOM 1506 C C . GLY A 1 189 ? 14.579 -16.898 5.121 1.00 67.12 189 GLY A C 1
ATOM 1507 O O . GLY A 1 189 ? 14.989 -16.387 4.081 1.00 67.12 189 GLY A O 1
ATOM 1508 N N . MET A 1 190 ? 13.620 -17.826 5.092 1.00 75.06 190 MET A N 1
ATOM 1509 C CA . MET A 1 190 ? 12.948 -18.173 3.839 1.00 75.06 190 MET A CA 1
ATOM 1510 C C . MET A 1 190 ? 11.873 -17.134 3.473 1.00 75.06 190 MET A C 1
ATOM 1512 O O . MET A 1 190 ? 11.045 -16.805 4.323 1.00 75.06 190 MET A O 1
ATOM 1516 N N . PRO A 1 191 ? 11.827 -16.640 2.219 1.00 72.56 191 PRO A N 1
ATOM 1517 C CA . PRO A 1 191 ? 10.804 -15.688 1.811 1.00 72.56 191 PRO A CA 1
ATOM 1518 C C . PRO A 1 191 ? 9.405 -16.331 1.851 1.00 72.56 191 PRO A C 1
ATOM 1520 O O . PRO A 1 191 ? 9.268 -17.492 1.445 1.00 72.56 191 PRO A O 1
ATOM 1523 N N . PRO A 1 192 ? 8.347 -15.588 2.241 1.00 71.69 192 PRO A N 1
ATOM 1524 C CA . PRO A 1 192 ? 6.994 -16.129 2.404 1.00 71.69 192 PRO A CA 1
ATOM 1525 C C . PRO A 1 192 ? 6.453 -16.887 1.185 1.00 71.69 192 PRO A C 1
ATOM 1527 O O . PRO A 1 192 ? 5.746 -17.880 1.344 1.00 71.69 192 PRO A O 1
ATOM 1530 N N . ARG A 1 193 ? 6.837 -16.488 -0.038 1.00 75.75 193 ARG A N 1
ATOM 1531 C CA . ARG A 1 193 ? 6.417 -17.155 -1.285 1.00 75.75 193 ARG A CA 1
ATOM 1532 C C . ARG A 1 193 ? 6.833 -18.627 -1.381 1.00 75.75 193 ARG A C 1
ATOM 1534 O O . ARG A 1 193 ? 6.138 -19.411 -2.010 1.00 75.75 193 ARG A O 1
ATOM 1541 N N . LYS A 1 194 ? 7.926 -19.013 -0.715 1.00 80.31 194 LYS A N 1
ATOM 1542 C CA . LYS A 1 194 ? 8.441 -20.393 -0.692 1.00 80.31 194 LYS A CA 1
ATOM 1543 C C . LYS A 1 194 ? 7.900 -21.221 0.474 1.00 80.31 194 LYS A C 1
ATOM 1545 O O . LYS A 1 194 ? 8.216 -22.402 0.588 1.00 80.31 194 LYS A O 1
ATOM 1550 N N . PHE A 1 195 ? 7.075 -20.630 1.340 1.00 81.38 195 PHE A N 1
ATOM 1551 C CA . PHE A 1 195 ? 6.567 -21.296 2.538 1.00 81.38 195 PHE A CA 1
ATOM 1552 C C . PHE A 1 195 ? 5.851 -22.613 2.220 1.00 81.38 195 PHE A C 1
ATOM 1554 O O . PHE A 1 195 ? 6.107 -23.612 2.885 1.00 81.38 195 PHE A O 1
ATOM 1561 N N . LEU A 1 196 ? 4.990 -22.633 1.194 1.00 80.88 196 LEU A N 1
ATOM 1562 C CA . LEU A 1 196 ? 4.209 -23.820 0.822 1.00 80.88 196 LEU A CA 1
ATOM 1563 C C . LEU A 1 196 ? 5.082 -24.970 0.297 1.00 80.88 196 LEU A C 1
ATOM 1565 O O . LEU A 1 196 ? 4.788 -26.135 0.569 1.00 80.88 196 LEU A O 1
ATOM 1569 N N . ASP A 1 197 ? 6.172 -24.651 -0.400 1.00 83.81 197 ASP A N 1
ATOM 1570 C CA . ASP A 1 197 ? 7.079 -25.646 -0.985 1.00 83.81 197 ASP A CA 1
ATOM 1571 C C . ASP A 1 197 ? 7.910 -26.372 0.074 1.00 83.81 197 ASP A C 1
ATOM 1573 O O . ASP A 1 197 ? 8.308 -27.525 -0.111 1.00 83.81 197 ASP A O 1
ATOM 1577 N N . HIS A 1 198 ? 8.137 -25.706 1.204 1.00 82.31 198 HIS A N 1
ATOM 1578 C CA . HIS A 1 198 ? 8.965 -26.191 2.299 1.00 82.31 198 HIS A CA 1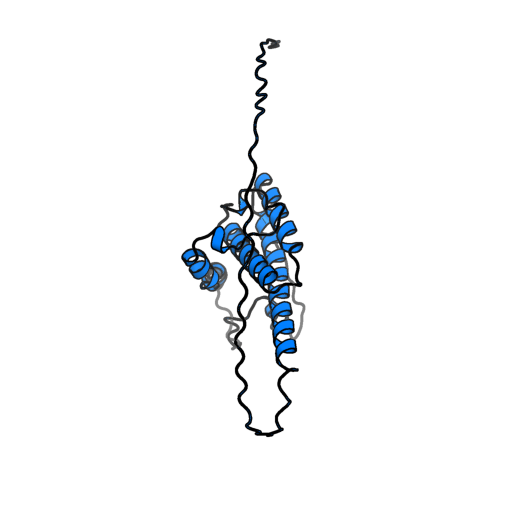
ATOM 1579 C C . HIS A 1 198 ? 8.164 -26.649 3.522 1.00 82.31 198 HIS A C 1
ATOM 1581 O O . HIS A 1 198 ? 8.740 -26.856 4.589 1.00 82.31 198 HIS A O 1
ATOM 1587 N N . GLN A 1 199 ? 6.850 -26.849 3.390 1.00 83.25 199 GLN A N 1
ATOM 1588 C CA . GLN A 1 199 ? 6.063 -27.388 4.495 1.00 83.25 199 GLN A CA 1
ATOM 1589 C C . GLN A 1 199 ? 6.451 -28.842 4.786 1.00 83.25 199 GLN A C 1
ATOM 1591 O O . GLN A 1 199 ? 6.590 -29.643 3.851 1.00 83.25 199 GLN A O 1
ATOM 1596 N N . PRO A 1 200 ? 6.567 -29.227 6.067 1.00 80.00 200 PRO A N 1
ATOM 1597 C CA . PRO A 1 200 ? 6.766 -30.619 6.427 1.00 80.00 200 PRO A CA 1
ATOM 1598 C C . PRO A 1 200 ? 5.605 -31.452 5.875 1.00 80.00 200 PRO A C 1
ATOM 1600 O O . PRO A 1 200 ? 4.429 -31.169 6.119 1.00 80.00 200 PRO A O 1
ATOM 1603 N N . ARG A 1 201 ? 5.933 -32.483 5.089 1.00 81.75 201 ARG A N 1
ATOM 1604 C CA . ARG A 1 201 ? 4.931 -33.381 4.509 1.00 81.75 201 ARG A CA 1
ATOM 1605 C C . ARG A 1 201 ? 4.580 -34.459 5.531 1.00 81.75 201 ARG A C 1
ATOM 1607 O O . ARG A 1 201 ? 5.457 -35.258 5.870 1.00 81.75 201 ARG A O 1
ATOM 1614 N N . PRO A 1 202 ? 3.332 -34.523 6.023 1.00 81.75 202 PRO A N 1
ATOM 1615 C CA . PRO A 1 202 ? 2.958 -35.555 6.976 1.00 81.75 202 PRO A CA 1
ATOM 1616 C C . PRO A 1 202 ? 3.108 -36.938 6.330 1.00 81.75 202 PRO A C 1
ATOM 1618 O O . PRO A 1 202 ? 2.580 -37.188 5.249 1.00 81.75 202 PRO A O 1
ATOM 1621 N N . VAL A 1 203 ? 3.818 -37.851 7.005 1.00 80.56 203 VAL A N 1
ATOM 1622 C CA . VAL A 1 203 ? 3.978 -39.250 6.555 1.00 80.56 203 VAL A CA 1
ATOM 1623 C C . VAL A 1 203 ? 2.628 -39.977 6.562 1.00 80.56 203 VAL A C 1
ATOM 1625 O O . VAL A 1 203 ? 2.370 -40.808 5.700 1.00 80.56 203 VAL A O 1
ATOM 1628 N N . ASN A 1 204 ? 1.755 -39.624 7.511 1.00 82.31 204 ASN A N 1
ATOM 1629 C CA . ASN A 1 204 ? 0.347 -40.008 7.565 1.00 82.31 204 ASN A CA 1
ATOM 1630 C C . ASN A 1 204 ? -0.465 -38.814 8.093 1.00 82.31 204 ASN A C 1
ATOM 1632 O O . ASN A 1 204 ? -0.150 -38.302 9.166 1.00 82.31 204 ASN A O 1
ATOM 1636 N N . GLY A 1 205 ? -1.510 -38.386 7.380 1.00 80.69 205 GLY A N 1
ATOM 1637 C CA . GLY A 1 205 ? -2.419 -37.321 7.826 1.00 80.69 205 GLY A CA 1
ATOM 1638 C C . GLY A 1 205 ? -2.675 -36.236 6.778 1.00 80.69 205 GLY A C 1
ATOM 1639 O O . GLY A 1 205 ? -2.301 -36.382 5.617 1.00 80.69 205 GLY A O 1
ATOM 1640 N N . ILE A 1 206 ? -3.339 -35.157 7.201 1.00 83.81 206 ILE A N 1
ATOM 1641 C CA . ILE A 1 206 ? -3.643 -33.972 6.388 1.00 83.81 206 ILE A CA 1
ATOM 1642 C C . ILE A 1 206 ? -3.181 -32.706 7.117 1.00 83.81 206 ILE A C 1
ATOM 1644 O O . ILE A 1 206 ? -3.362 -32.592 8.329 1.00 83.81 206 ILE A O 1
ATOM 1648 N N . SER A 1 207 ? -2.623 -31.745 6.382 1.00 78.81 207 SER A N 1
ATOM 1649 C CA . SER A 1 207 ? -2.358 -30.399 6.902 1.00 78.81 207 SER A CA 1
ATOM 1650 C C . SER A 1 207 ? -3.642 -29.574 6.824 1.00 78.81 207 SER A C 1
ATOM 1652 O O . SER A 1 207 ? -4.258 -29.490 5.763 1.00 78.81 207 SER A O 1
ATOM 1654 N N . CYS A 1 208 ? -4.066 -28.985 7.943 1.00 77.69 208 CYS A N 1
ATOM 1655 C CA . CYS A 1 208 ? -5.253 -28.131 8.007 1.00 77.69 208 CYS A CA 1
ATOM 1656 C C . CYS A 1 208 ? -4.853 -26.715 8.423 1.00 77.69 208 CYS A C 1
ATOM 1658 O O . CYS A 1 208 ? -4.264 -26.533 9.485 1.00 77.69 208 CYS A O 1
ATOM 1660 N N . TYR A 1 209 ? -5.229 -25.725 7.612 1.00 84.75 209 TYR A N 1
ATOM 1661 C CA . TYR A 1 209 ? -5.063 -24.304 7.912 1.00 84.75 209 TYR A CA 1
ATOM 1662 C C . TYR A 1 209 ? -6.428 -23.703 8.233 1.00 84.75 209 TYR A C 1
ATOM 1664 O O . TYR A 1 209 ? -7.386 -23.899 7.485 1.00 84.75 209 TYR A O 1
ATOM 1672 N N . PHE A 1 210 ? -6.527 -22.977 9.342 1.00 82.00 210 PHE A N 1
ATOM 1673 C CA . PHE A 1 210 ? -7.728 -22.239 9.717 1.00 82.00 210 PHE A CA 1
ATOM 1674 C C . PHE A 1 210 ? -7.356 -20.813 10.105 1.00 82.00 210 PHE A C 1
ATOM 1676 O O . PHE A 1 210 ? -6.299 -20.560 10.677 1.00 82.00 210 PHE A O 1
ATOM 1683 N N . SER A 1 211 ? -8.250 -19.883 9.792 1.00 80.69 211 SER A N 1
ATOM 1684 C CA . SER A 1 211 ? -8.119 -18.473 10.147 1.00 80.69 211 SER A CA 1
ATOM 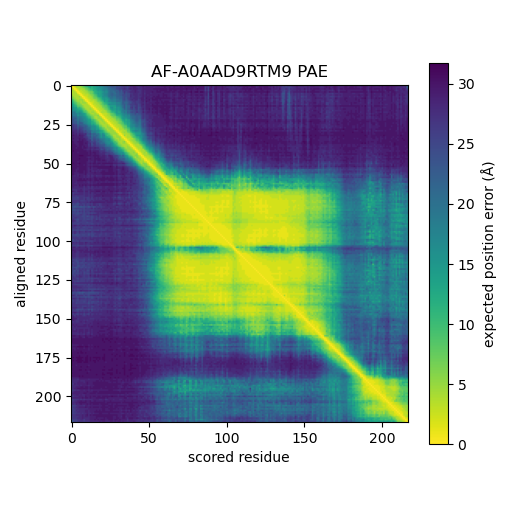1685 C C . SER A 1 211 ? -9.296 -18.088 11.032 1.00 80.69 211 SER A C 1
ATOM 1687 O O . SER A 1 211 ? -10.438 -18.455 10.749 1.00 80.69 211 SER A O 1
ATOM 1689 N N . VAL A 1 212 ? -9.016 -17.372 12.119 1.00 81.38 212 VAL A N 1
ATOM 1690 C CA . VAL A 1 212 ? -10.026 -16.916 13.079 1.00 81.38 212 VAL A CA 1
ATOM 1691 C C . VAL A 1 212 ? -10.142 -15.403 12.970 1.00 81.38 212 VAL A C 1
ATOM 1693 O O . VAL A 1 212 ? -9.134 -14.704 12.984 1.00 81.38 212 VAL A O 1
ATOM 1696 N N . PHE A 1 213 ? -11.373 -14.903 12.886 1.00 84.12 213 PHE A N 1
ATOM 1697 C CA . PHE A 1 213 ? -11.664 -13.473 12.836 1.00 84.12 213 PHE A CA 1
ATOM 1698 C C . PHE A 1 213 ? -12.718 -13.136 13.893 1.00 84.12 213 PHE A C 1
ATOM 1700 O O . PHE A 1 213 ? -13.727 -13.836 14.010 1.00 84.12 213 PHE A O 1
ATOM 1707 N N . SER A 1 214 ? -12.508 -12.061 14.651 1.00 75.12 214 SER A N 1
ATOM 1708 C CA . SER A 1 214 ? -13.529 -11.461 15.513 1.00 75.12 214 SER A CA 1
ATOM 1709 C C . SER A 1 214 ? -14.212 -10.305 14.778 1.00 75.12 214 SER A C 1
ATOM 1711 O O . SER A 1 214 ? -13.608 -9.638 13.938 1.00 75.12 214 SER A O 1
ATOM 1713 N N . ARG A 1 215 ? -15.499 -10.072 15.064 1.00 58.94 215 ARG A N 1
ATOM 1714 C CA . ARG A 1 215 ? -16.178 -8.854 14.603 1.00 58.94 215 ARG A CA 1
ATOM 1715 C C . ARG A 1 215 ? -15.913 -7.738 15.615 1.00 58.94 215 ARG A C 1
ATOM 1717 O O . ARG A 1 215 ? -16.127 -7.996 16.801 1.00 58.94 215 ARG A O 1
ATOM 1724 N N . PRO A 1 216 ? -15.489 -6.538 15.184 1.00 61.91 216 PRO A N 1
ATOM 1725 C CA . PRO A 1 216 ? -15.464 -5.386 16.074 1.00 61.91 216 PRO A CA 1
ATOM 1726 C C . PRO A 1 216 ? -16.903 -5.077 16.515 1.00 61.91 216 PRO A C 1
ATOM 1728 O O . PRO A 1 216 ? -17.812 -5.037 15.681 1.00 61.91 216 PRO A O 1
ATOM 1731 N N . THR A 1 217 ? -17.100 -4.975 17.829 1.00 60.06 217 THR A N 1
ATOM 1732 C CA . THR A 1 217 ? -18.364 -4.600 18.488 1.00 60.06 217 THR A CA 1
ATOM 1733 C C . THR A 1 217 ? -18.555 -3.101 18.512 1.00 60.06 217 THR A C 1
ATOM 1735 O O . THR A 1 217 ? -17.550 -2.423 18.822 1.00 60.06 217 THR A O 1
#

Organism: NCBI:txid1348599

Mean predicted aligned error: 18.87 Å

Secondary structure (DSSP, 8-state):
-----------------------------------------------------STTHHHHHHHHHHHHHHHHHHHHHHHHHHGGGS-HHHHHHHHHHHHHHHHS-SS-HHHHHHHHHHHHHHHHHHHHTS--TTTTSPPPSSSPPPHHHHS-HHHHHHHHH-TTTTTHHHHTTS-S-----------TT--GGGTTTTS---SSS--------PPP-

Solvent-accessible surface area (backbone atoms only — not comparable to full-atom values): 15130 Å² total; per-residue (Å²): 133,85,83,87,83,83,89,83,83,84,88,79,86,86,80,91,82,87,81,81,87,77,90,81,84,88,82,88,84,82,88,86,88,81,90,79,87,78,89,82,82,86,84,90,81,89,79,81,85,85,93,80,76,77,78,63,59,64,59,54,56,55,54,48,53,51,55,57,48,54,52,43,54,53,48,53,55,51,42,62,59,50,46,73,77,51,58,76,74,59,37,53,36,51,50,50,39,53,54,50,52,70,66,53,57,80,89,40,68,68,54,39,50,45,43,44,51,53,52,52,50,51,44,53,35,55,72,71,70,51,82,47,87,75,55,71,45,75,65,71,91,64,80,84,72,62,62,65,80,80,39,61,62,68,61,52,47,58,53,70,75,43,71,67,68,81,52,56,73,68,62,71,74,69,85,81,72,98,72,79,96,68,95,67,81,81,73,78,87,68,61,76,90,52,48,78,83,67,51,87,76,67,94,76,78,81,92,83,86,86,85,86,84,82,80,91,128